Protein AF-A0AAE4QN65-F1 (afdb_monomer)

Structure (mmCIF, N/CA/C/O backbone):
data_AF-A0AAE4QN65-F1
#
_entry.id   AF-A0AAE4QN65-F1
#
loop_
_atom_site.group_PDB
_atom_site.id
_atom_site.type_symbol
_atom_site.label_atom_id
_atom_site.label_alt_id
_atom_site.label_comp_id
_atom_site.label_asym_id
_atom_site.label_entity_id
_atom_site.label_seq_id
_atom_site.pdbx_PDB_ins_code
_atom_site.Cartn_x
_atom_site.Cartn_y
_atom_site.Cartn_z
_atom_site.occupancy
_atom_site.B_iso_or_equiv
_atom_site.auth_seq_id
_atom_site.auth_comp_id
_atom_site.auth_asym_id
_atom_site.auth_atom_id
_atom_site.pdbx_PDB_model_num
ATOM 1 N N . MET A 1 1 ? -2.084 -2.573 -23.400 1.00 57.62 1 MET A N 1
ATOM 2 C CA . MET A 1 1 ? -1.444 -2.336 -22.088 1.00 57.62 1 MET A CA 1
ATOM 3 C C . MET A 1 1 ? -2.498 -1.744 -21.187 1.00 57.62 1 MET A C 1
ATOM 5 O O . MET A 1 1 ? -2.987 -0.678 -21.529 1.00 57.62 1 MET A O 1
ATOM 9 N N . ASN A 1 2 ? -2.905 -2.426 -20.120 1.00 78.62 2 ASN A N 1
ATOM 10 C CA . ASN A 1 2 ? -3.896 -1.858 -19.213 1.00 78.62 2 ASN A CA 1
ATOM 11 C C . ASN A 1 2 ? -3.278 -1.733 -17.819 1.00 78.62 2 ASN A C 1
ATOM 13 O O . ASN A 1 2 ? -3.094 -2.731 -17.128 1.00 78.62 2 ASN A O 1
ATOM 17 N N . ILE A 1 3 ? -2.883 -0.508 -17.471 1.00 89.00 3 ILE A N 1
ATOM 18 C CA . ILE A 1 3 ? -2.554 -0.123 -16.097 1.00 89.00 3 ILE A CA 1
ATOM 19 C C . ILE A 1 3 ? -3.889 -0.011 -15.371 1.00 89.00 3 ILE A C 1
ATOM 21 O O . ILE A 1 3 ? -4.776 0.700 -15.840 1.00 89.00 3 ILE A O 1
ATOM 25 N N . GLN A 1 4 ? -4.058 -0.747 -14.278 1.00 89.56 4 GLN A N 1
ATOM 26 C CA . GLN A 1 4 ? -5.366 -0.919 -13.647 1.00 89.56 4 GLN A CA 1
ATOM 27 C C . GLN A 1 4 ? -5.335 -0.511 -12.188 1.00 89.56 4 GLN A C 1
ATOM 29 O O . GLN A 1 4 ? -4.410 -0.833 -11.452 1.00 89.56 4 GLN A O 1
ATOM 34 N N . GLU A 1 5 ? -6.383 0.174 -11.755 1.00 91.69 5 GLU A N 1
ATOM 35 C CA . GLU A 1 5 ? -6.593 0.433 -10.342 1.00 91.69 5 GLU A CA 1
ATOM 36 C C . GLU A 1 5 ? -7.235 -0.782 -9.669 1.00 91.69 5 GLU A C 1
ATOM 38 O O . GLU A 1 5 ? -8.214 -1.341 -10.162 1.00 91.69 5 GLU A O 1
ATOM 43 N N . ILE A 1 6 ? -6.689 -1.161 -8.520 1.00 88.31 6 ILE A N 1
ATOM 44 C CA . ILE A 1 6 ? -7.133 -2.278 -7.694 1.00 88.31 6 ILE A CA 1
ATOM 45 C C . ILE A 1 6 ? -7.546 -1.727 -6.342 1.00 88.31 6 ILE A C 1
ATOM 47 O O . ILE A 1 6 ? -6.827 -0.927 -5.741 1.00 88.31 6 ILE A O 1
ATOM 51 N N . LYS A 1 7 ? -8.710 -2.156 -5.859 1.00 87.62 7 LYS A N 1
ATOM 52 C CA . LYS A 1 7 ? -9.262 -1.714 -4.580 1.00 87.62 7 LYS A CA 1
ATOM 53 C C . LYS A 1 7 ? -9.406 -2.885 -3.629 1.00 87.62 7 LYS A C 1
ATOM 55 O O . LYS A 1 7 ? -9.887 -3.948 -4.006 1.00 87.62 7 LYS A O 1
ATOM 60 N N . PHE A 1 8 ? -9.020 -2.648 -2.385 1.00 85.38 8 PHE A N 1
ATOM 61 C CA . PHE A 1 8 ? -9.073 -3.606 -1.292 1.00 85.38 8 PHE A CA 1
ATOM 62 C C . PHE A 1 8 ? -9.895 -2.951 -0.204 1.00 85.38 8 PHE A C 1
ATOM 64 O O . PHE A 1 8 ? -9.534 -1.876 0.268 1.00 85.38 8 PHE A O 1
ATOM 71 N N . THR A 1 9 ? -10.993 -3.570 0.200 1.00 86.06 9 THR A N 1
ATOM 72 C CA . THR A 1 9 ? -11.782 -3.053 1.314 1.00 86.06 9 THR A CA 1
ATOM 73 C C . THR A 1 9 ? -11.547 -3.929 2.527 1.00 86.06 9 THR A C 1
ATOM 75 O O . THR A 1 9 ? -11.761 -5.138 2.484 1.00 86.06 9 THR A O 1
ATOM 78 N N . ILE A 1 10 ? -11.121 -3.304 3.617 1.00 87.81 10 ILE A N 1
ATOM 79 C CA . ILE A 1 10 ? -11.071 -3.934 4.931 1.00 87.81 10 ILE A CA 1
ATOM 80 C C . ILE A 1 10 ? -12.237 -3.411 5.770 1.00 87.81 10 ILE A C 1
ATOM 82 O O . ILE A 1 10 ? -12.624 -2.244 5.649 1.00 87.81 10 ILE A O 1
ATOM 86 N N . SER A 1 11 ? -12.801 -4.275 6.611 1.00 89.06 11 SER A N 1
ATOM 87 C CA . SER A 1 11 ? -13.856 -3.914 7.559 1.00 89.06 11 SER A CA 1
ATOM 88 C C . SER A 1 11 ? -13.341 -4.141 8.973 1.00 89.06 11 SER A C 1
ATOM 90 O O . SER A 1 11 ? -13.172 -5.279 9.399 1.00 89.06 11 SER A O 1
ATOM 92 N N . LEU A 1 12 ? -13.079 -3.056 9.690 1.00 89.06 12 LEU A N 1
ATOM 93 C CA . LEU A 1 12 ? -12.629 -3.064 11.075 1.00 89.06 12 LEU A CA 1
ATOM 94 C C . LEU A 1 12 ? -13.863 -3.031 11.970 1.00 89.06 12 LEU A C 1
ATOM 96 O O . LEU A 1 12 ? -14.561 -2.023 12.003 1.00 89.06 12 LEU A O 1
ATOM 100 N N . THR A 1 13 ? -14.154 -4.137 12.649 1.00 88.00 13 THR A N 1
ATOM 101 C CA . THR A 1 13 ? -15.342 -4.264 13.505 1.00 88.00 13 THR A CA 1
ATOM 102 C C . THR A 1 13 ? -14.920 -4.305 14.961 1.00 88.00 13 THR A C 1
ATOM 104 O O . THR A 1 13 ? -14.055 -5.104 15.326 1.00 88.00 13 THR A O 1
ATOM 107 N N . ASN A 1 14 ? -15.538 -3.478 15.799 1.00 88.69 14 ASN A N 1
ATOM 108 C CA . ASN A 1 14 ? -15.337 -3.562 17.236 1.00 88.69 14 ASN A CA 1
ATOM 109 C C . ASN A 1 14 ? -16.141 -4.736 17.813 1.00 88.69 14 ASN A C 1
ATOM 111 O O . ASN A 1 14 ? -17.354 -4.648 17.981 1.00 88.69 14 ASN A O 1
ATOM 115 N N . VAL A 1 15 ? -15.456 -5.836 18.124 1.00 87.94 15 VAL A N 1
ATOM 116 C CA . VAL A 1 15 ? -16.049 -7.026 18.767 1.00 87.94 15 VAL A CA 1
ATOM 117 C C . VAL A 1 15 ? -15.949 -6.999 20.297 1.00 87.94 15 VAL A C 1
ATOM 119 O O . VAL A 1 15 ? -16.329 -7.962 20.959 1.00 87.94 15 VAL A O 1
ATOM 122 N N . SER A 1 16 ? -15.396 -5.926 20.864 1.00 86.50 16 SER A N 1
ATOM 123 C CA . SER A 1 16 ? -15.263 -5.745 22.308 1.00 86.50 16 SER A CA 1
ATOM 124 C C . SER A 1 16 ? -16.535 -5.134 22.913 1.00 86.50 16 SER A C 1
ATOM 126 O O . SER A 1 16 ? -17.394 -4.612 22.201 1.00 86.50 16 SER A O 1
ATOM 128 N N . ALA A 1 17 ? -16.655 -5.199 24.241 1.00 89.06 17 ALA A N 1
ATOM 129 C CA . ALA A 1 17 ? -17.759 -4.584 24.979 1.00 89.06 17 ALA A CA 1
ATOM 130 C C . ALA A 1 17 ? -17.575 -3.073 25.222 1.00 89.06 17 ALA A C 1
ATOM 132 O O . ALA A 1 17 ? -18.505 -2.419 25.691 1.00 89.06 17 ALA A O 1
ATOM 133 N N . GLU A 1 18 ? -16.401 -2.520 24.914 1.00 91.38 18 GLU A N 1
ATOM 134 C CA . GLU A 1 18 ? -16.041 -1.124 25.171 1.00 91.38 18 GLU A CA 1
ATOM 135 C C . GLU A 1 18 ? -15.774 -0.376 23.861 1.00 91.38 18 GLU A C 1
ATOM 137 O O . GLU A 1 18 ? -15.646 -0.975 22.796 1.00 91.38 18 GLU A O 1
ATOM 142 N N . GLU A 1 19 ? -15.708 0.951 23.921 1.00 92.25 19 GLU A N 1
ATOM 143 C CA . GLU A 1 19 ? -15.281 1.767 22.784 1.00 92.25 19 GLU A CA 1
ATOM 144 C C . GLU A 1 19 ? -13.780 1.591 22.517 1.00 92.25 19 GLU A C 1
ATOM 146 O O . GLU A 1 19 ? -12.964 1.580 23.443 1.00 92.25 19 GLU A O 1
ATOM 151 N N . ILE A 1 20 ? -13.405 1.506 21.238 1.00 91.69 20 ILE A N 1
ATOM 152 C CA . ILE A 1 20 ? -12.015 1.298 20.824 1.00 91.69 20 ILE A CA 1
ATOM 153 C C . ILE A 1 20 ? -11.539 2.397 19.876 1.00 91.69 20 ILE A C 1
ATOM 155 O O . ILE A 1 20 ? -12.293 2.843 19.017 1.00 91.69 20 ILE A O 1
ATOM 159 N N . GLY A 1 21 ? -10.268 2.779 19.994 1.00 92.44 21 GLY A N 1
ATOM 160 C CA . GLY A 1 21 ? -9.588 3.652 19.037 1.00 92.44 21 GLY A CA 1
ATOM 161 C C . GLY A 1 21 ? -8.902 2.856 17.924 1.00 92.44 21 GLY A C 1
ATOM 162 O O . GLY A 1 21 ? -8.195 1.875 18.192 1.00 92.44 21 GLY A O 1
ATOM 163 N N . ILE A 1 22 ? -9.098 3.281 16.677 1.00 93.50 22 ILE A N 1
ATOM 164 C CA . ILE A 1 22 ? -8.394 2.781 15.488 1.00 93.50 22 ILE A CA 1
ATOM 165 C C . ILE A 1 22 ? -7.813 3.945 14.670 1.00 93.50 22 ILE A C 1
ATOM 167 O O . ILE A 1 22 ? -8.294 5.071 14.755 1.00 93.50 22 ILE A O 1
ATOM 171 N N . TYR A 1 23 ? -6.790 3.671 13.853 1.00 93.31 23 TYR A N 1
ATOM 172 C CA . TYR A 1 23 ? -6.009 4.693 13.137 1.00 93.31 23 TYR A CA 1
ATOM 173 C C . TYR A 1 23 ? -5.766 4.334 11.653 1.00 93.31 23 TYR A C 1
ATOM 175 O O . TYR A 1 23 ? -4.629 4.365 11.175 1.00 93.31 23 TYR A O 1
ATOM 183 N N . PRO A 1 24 ? -6.808 3.962 10.884 1.00 91.00 24 PRO A N 1
ATOM 184 C CA . PRO A 1 24 ? -6.653 3.433 9.525 1.00 91.00 24 PRO A CA 1
ATOM 185 C C . PRO A 1 24 ? -6.180 4.469 8.493 1.00 91.00 24 PRO A C 1
ATOM 187 O O . PRO A 1 24 ? -5.701 4.086 7.427 1.00 91.00 24 PRO A O 1
ATOM 190 N N . ASP A 1 25 ? -6.328 5.767 8.76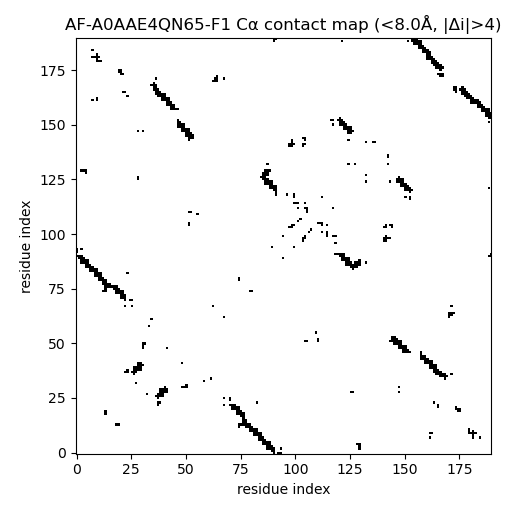9 1.00 90.44 25 ASP A N 1
ATOM 191 C CA . ASP A 1 25 ? -5.962 6.841 7.833 1.00 90.44 25 ASP A CA 1
ATOM 192 C C . ASP A 1 25 ? -4.478 7.206 7.873 1.00 90.44 25 ASP A C 1
ATOM 194 O O . ASP A 1 25 ? -3.948 7.741 6.901 1.00 90.44 25 ASP A O 1
ATOM 198 N N . VAL A 1 26 ? -3.803 6.871 8.971 1.00 88.81 26 VAL A N 1
ATOM 199 C CA . VAL A 1 26 ? -2.361 7.084 9.156 1.00 88.81 26 VAL A CA 1
ATOM 200 C C . VAL A 1 26 ? -1.570 5.780 9.113 1.00 88.81 26 VAL A C 1
ATOM 202 O O . VAL A 1 26 ? -0.355 5.787 9.297 1.00 88.81 26 VAL A O 1
ATOM 205 N N . ALA A 1 27 ? -2.253 4.663 8.861 1.00 88.50 27 ALA A N 1
ATOM 206 C CA . ALA A 1 27 ? -1.632 3.363 8.716 1.00 88.50 27 ALA A CA 1
ATOM 207 C C . ALA A 1 27 ? -0.857 3.261 7.395 1.00 88.50 27 ALA A C 1
ATOM 209 O O . ALA A 1 27 ? -1.379 3.566 6.320 1.00 88.50 27 ALA A O 1
ATOM 210 N N . LEU A 1 28 ? 0.392 2.802 7.479 1.00 84.06 28 LEU A N 1
ATOM 211 C CA . LEU A 1 28 ? 1.284 2.629 6.329 1.00 84.06 28 LEU A CA 1
ATOM 212 C C . LEU A 1 28 ? 1.346 1.161 5.896 1.00 84.06 28 LEU A C 1
ATOM 214 O O . LEU A 1 28 ? 1.209 0.266 6.728 1.00 84.06 28 LEU A O 1
ATOM 218 N N . PHE A 1 29 ? 1.597 0.896 4.611 1.00 82.94 29 PHE A N 1
ATOM 219 C CA . PHE A 1 29 ? 1.921 -0.460 4.161 1.00 82.94 29 PHE A CA 1
ATOM 220 C C . PHE A 1 29 ? 3.302 -0.853 4.675 1.00 82.94 29 PHE A C 1
ATOM 222 O O . PHE A 1 29 ? 4.297 -0.224 4.314 1.00 82.94 29 PHE A O 1
ATOM 229 N N . THR A 1 30 ? 3.377 -1.882 5.511 1.00 69.00 30 THR A N 1
ATOM 230 C CA . THR A 1 30 ? 4.641 -2.287 6.120 1.00 69.00 30 THR A CA 1
ATOM 231 C C . THR A 1 30 ? 5.369 -3.328 5.284 1.00 69.00 30 THR A C 1
ATOM 233 O O . THR A 1 30 ? 4.846 -4.396 4.976 1.00 69.00 30 THR A O 1
ATOM 236 N N . GLY A 1 31 ? 6.631 -3.020 4.985 1.00 55.69 31 GLY A N 1
ATOM 237 C CA . GLY A 1 31 ? 7.701 -4.016 4.962 1.00 55.69 31 GLY A CA 1
ATOM 238 C C . GLY A 1 31 ? 8.698 -3.724 6.070 1.00 55.69 31 GLY A C 1
ATOM 239 O O . GLY A 1 31 ? 9.025 -4.623 6.835 1.00 55.69 31 GLY A O 1
ATOM 240 N N . ILE A 1 32 ? 9.153 -2.468 6.180 1.00 50.34 32 ILE A N 1
ATOM 241 C CA . ILE A 1 32 ? 10.100 -2.015 7.206 1.00 50.34 32 ILE A CA 1
ATOM 242 C C . ILE A 1 32 ? 9.948 -0.492 7.408 1.00 50.34 32 ILE A C 1
ATOM 244 O O . ILE A 1 32 ? 10.918 0.257 7.279 1.00 50.34 32 ILE A O 1
ATOM 248 N N . SER A 1 33 ? 8.759 0.024 7.747 1.00 50.00 33 SER A N 1
ATOM 249 C CA . SER A 1 33 ? 8.759 1.346 8.381 1.00 50.00 33 SER A CA 1
ATOM 250 C C . SER A 1 33 ? 9.481 1.158 9.715 1.00 50.00 33 SER A C 1
ATOM 252 O O . SER A 1 33 ? 8.991 0.468 10.604 1.00 50.00 33 SER A O 1
ATOM 254 N N . GLY A 1 34 ? 10.687 1.722 9.857 1.00 53.03 34 GLY A N 1
ATOM 255 C CA . GLY A 1 34 ? 11.464 1.674 11.112 1.00 53.03 34 GLY A CA 1
ATOM 256 C C . GLY A 1 34 ? 10.709 2.262 12.314 1.00 53.03 34 GLY A C 1
ATOM 257 O O . GLY A 1 34 ? 11.134 2.143 13.462 1.00 53.03 34 GLY A O 1
ATOM 258 N N . TRP A 1 35 ? 9.567 2.873 12.025 1.00 61.28 35 TRP A N 1
ATOM 259 C CA . TRP A 1 35 ? 8.531 3.302 12.928 1.00 61.28 35 TRP A CA 1
ATOM 260 C C . TRP A 1 35 ? 7.420 2.249 12.955 1.00 61.28 35 TRP A C 1
ATOM 262 O O . TRP A 1 35 ? 6.757 2.019 11.943 1.00 61.28 35 TRP A O 1
ATOM 272 N N . GLY A 1 36 ? 7.242 1.578 14.094 1.00 68.06 36 GLY A N 1
ATOM 273 C CA . GLY A 1 36 ? 6.042 0.783 14.359 1.00 68.06 36 GLY A CA 1
ATOM 274 C C . GLY A 1 36 ? 4.774 1.650 14.418 1.00 68.06 36 GLY A C 1
ATOM 275 O O . GLY A 1 36 ? 4.790 2.832 14.084 1.00 68.06 36 GLY A O 1
ATOM 276 N N . GLY A 1 37 ? 3.658 1.067 14.856 1.00 82.44 37 GLY A N 1
ATOM 277 C CA . GLY A 1 37 ? 2.367 1.755 14.950 1.00 82.44 37 GLY A CA 1
ATOM 278 C C . GLY A 1 37 ? 1.283 1.106 14.085 1.00 82.44 37 GLY A C 1
ATOM 279 O O . GLY A 1 37 ? 1.371 -0.095 13.810 1.00 82.44 37 GLY A O 1
ATOM 280 N N . PRO A 1 38 ? 0.232 1.850 13.690 1.00 88.19 38 PRO A N 1
ATOM 281 C CA . PRO A 1 38 ? -0.819 1.307 12.845 1.00 88.19 38 PRO A CA 1
ATOM 282 C C . PRO A 1 38 ? -0.270 1.041 11.437 1.00 88.19 38 PRO A C 1
ATOM 284 O O . PRO A 1 38 ? 0.411 1.877 10.846 1.00 88.19 38 PRO A O 1
ATOM 287 N N . SER A 1 39 ? -0.551 -0.135 10.891 1.00 88.44 39 SER A N 1
ATOM 288 C CA . SER A 1 39 ? -0.016 -0.564 9.602 1.00 88.44 39 SER A CA 1
ATOM 289 C C . SER A 1 39 ? -0.953 -1.493 8.850 1.00 88.44 39 SER A C 1
ATOM 291 O O . SER A 1 39 ? -1.807 -2.160 9.437 1.00 88.44 39 SER A O 1
ATOM 293 N N . PHE A 1 40 ? -0.762 -1.539 7.533 1.00 88.38 40 PHE A N 1
ATOM 294 C CA . PHE A 1 40 ? -1.347 -2.535 6.656 1.00 88.38 40 PHE A CA 1
ATOM 295 C C . PHE A 1 40 ? -0.294 -3.559 6.238 1.00 88.38 40 PHE A C 1
ATOM 297 O O . PHE A 1 40 ? 0.705 -3.208 5.612 1.00 88.38 40 PHE A O 1
ATOM 304 N N . GLY A 1 41 ? -0.538 -4.828 6.547 1.00 85.75 41 GLY A N 1
ATOM 305 C CA . GLY A 1 41 ? 0.232 -5.944 6.012 1.00 85.75 41 GLY A CA 1
ATOM 306 C C . GLY A 1 41 ? -0.388 -6.444 4.712 1.00 85.75 41 GLY A C 1
ATOM 307 O O . GLY A 1 41 ? -1.609 -6.434 4.562 1.00 85.75 41 GLY A O 1
ATOM 308 N N . ILE A 1 42 ? 0.434 -6.905 3.771 1.00 84.06 42 ILE A N 1
ATOM 309 C CA . ILE A 1 42 ? -0.053 -7.626 2.591 1.00 84.06 42 ILE A CA 1
ATOM 310 C C . ILE A 1 42 ? 0.511 -9.033 2.608 1.00 84.06 42 ILE A C 1
ATOM 312 O O . ILE A 1 42 ? 1.723 -9.231 2.594 1.00 84.06 42 ILE A O 1
ATOM 316 N N . GLU A 1 43 ? -0.389 -10.006 2.584 1.00 82.25 43 GLU A N 1
ATOM 317 C CA . GLU A 1 43 ? -0.039 -11.400 2.369 1.00 82.25 43 GLU A CA 1
ATOM 318 C C . GLU A 1 43 ? -0.331 -11.760 0.919 1.00 82.25 43 GLU A C 1
ATOM 320 O O . GLU A 1 43 ? -1.468 -11.633 0.459 1.00 82.25 43 GLU A O 1
ATOM 325 N N . ILE A 1 44 ? 0.708 -12.193 0.208 1.00 79.44 44 ILE A N 1
ATOM 326 C CA . ILE A 1 44 ? 0.639 -12.642 -1.177 1.00 79.44 44 ILE A CA 1
ATOM 327 C C . ILE A 1 44 ? 1.665 -13.756 -1.386 1.00 79.44 44 ILE A C 1
ATOM 329 O O . ILE A 1 44 ? 2.795 -13.664 -0.913 1.00 79.44 44 ILE A O 1
ATOM 333 N N . SER A 1 45 ? 1.282 -14.819 -2.088 1.00 68.94 45 SER A N 1
ATOM 334 C CA . SER A 1 45 ? 2.183 -15.917 -2.444 1.00 68.94 45 SER A CA 1
ATOM 335 C C . SER A 1 45 ? 1.968 -16.287 -3.911 1.00 68.94 45 SER A C 1
ATOM 337 O O . SER A 1 45 ? 0.813 -16.376 -4.328 1.00 68.94 45 SER A O 1
ATOM 339 N N . PRO A 1 46 ? 3.025 -16.484 -4.724 1.00 70.19 46 PRO A N 1
ATOM 340 C CA . PRO A 1 46 ? 4.460 -16.421 -4.401 1.00 70.19 46 PRO A CA 1
ATOM 341 C C . PRO A 1 46 ? 5.131 -15.045 -4.646 1.00 70.19 46 PRO A C 1
ATOM 343 O O . PRO A 1 46 ? 6.335 -14.985 -4.891 1.00 70.19 46 PRO A O 1
ATOM 346 N N . ALA A 1 47 ? 4.390 -13.930 -4.660 1.00 75.12 47 ALA A N 1
ATOM 347 C CA . ALA A 1 47 ? 4.982 -12.610 -4.925 1.00 75.12 47 ALA 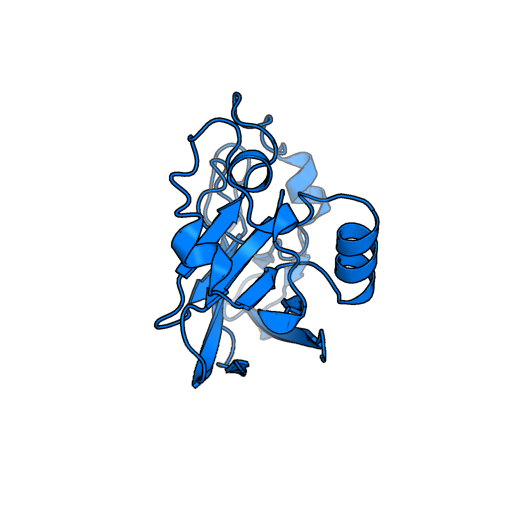A CA 1
ATOM 348 C C . ALA A 1 47 ? 5.781 -12.064 -3.724 1.00 75.12 47 ALA A C 1
ATOM 350 O O . ALA A 1 47 ? 5.531 -12.427 -2.578 1.00 75.12 47 ALA A O 1
ATOM 351 N N . SER A 1 48 ? 6.730 -11.157 -3.983 1.00 78.88 48 SER A N 1
ATOM 352 C CA . SER A 1 48 ? 7.523 -10.517 -2.923 1.00 78.88 48 SER A CA 1
ATOM 353 C C . SER A 1 48 ? 7.103 -9.068 -2.706 1.00 78.88 48 SER A C 1
ATOM 355 O O . SER A 1 48 ? 7.098 -8.286 -3.662 1.00 78.88 48 SER A O 1
ATOM 357 N N . PHE A 1 49 ? 6.832 -8.693 -1.456 1.00 82.38 49 PHE A N 1
ATOM 358 C CA . PHE A 1 49 ? 6.726 -7.292 -1.054 1.00 82.38 49 PHE A CA 1
ATOM 359 C C . PHE A 1 49 ? 8.103 -6.623 -1.097 1.00 82.38 49 PHE A C 1
ATOM 361 O O . PHE A 1 49 ? 9.098 -7.196 -0.647 1.00 82.38 49 PHE A O 1
ATOM 368 N N . ARG A 1 50 ? 8.163 -5.406 -1.638 1.00 84.00 50 ARG A N 1
ATOM 369 C CA . ARG A 1 50 ? 9.361 -4.569 -1.687 1.00 84.00 50 ARG A CA 1
ATOM 370 C C . ARG A 1 50 ? 9.000 -3.121 -1.401 1.00 84.00 50 ARG A C 1
ATOM 372 O O . ARG A 1 50 ? 8.067 -2.577 -1.978 1.00 84.00 50 ARG A O 1
ATOM 379 N N . GLU A 1 51 ? 9.780 -2.486 -0.545 1.00 82.62 51 GLU A N 1
ATOM 380 C CA . GLU A 1 51 ? 9.740 -1.045 -0.337 1.00 82.62 51 GLU A CA 1
ATOM 381 C C . GLU A 1 51 ? 10.984 -0.450 -0.986 1.00 82.62 51 GLU A C 1
ATOM 383 O O . GLU A 1 51 ? 12.097 -0.834 -0.635 1.00 82.62 51 GLU A O 1
ATOM 388 N N . LEU A 1 52 ? 10.798 0.439 -1.962 1.00 83.81 52 LEU A N 1
ATOM 389 C CA . LEU A 1 52 ? 11.911 1.157 -2.574 1.00 83.81 52 LEU A CA 1
ATOM 390 C C . LEU A 1 52 ? 12.024 2.542 -1.953 1.00 83.81 52 LEU A C 1
ATOM 392 O O . LEU A 1 52 ? 11.082 3.340 -2.023 1.00 83.81 52 LEU A O 1
ATOM 396 N N . ARG A 1 53 ? 13.179 2.835 -1.354 1.00 76.00 53 ARG A N 1
ATOM 397 C CA . ARG A 1 53 ? 13.387 4.066 -0.588 1.00 76.00 53 ARG A CA 1
ATOM 398 C C . ARG A 1 53 ? 13.804 5.221 -1.494 1.00 76.00 53 ARG A C 1
ATOM 400 O O . ARG A 1 53 ? 14.528 5.055 -2.472 1.00 76.00 53 ARG A O 1
ATOM 407 N N . ASN A 1 54 ? 13.346 6.424 -1.149 1.00 73.75 54 ASN A N 1
ATOM 408 C CA . ASN A 1 54 ? 13.820 7.660 -1.785 1.00 73.75 54 ASN A CA 1
ATOM 409 C C . ASN A 1 54 ? 15.096 8.204 -1.126 1.00 73.75 54 ASN A C 1
ATOM 411 O O . ASN A 1 54 ? 15.804 9.000 -1.730 1.00 73.75 54 ASN A O 1
ATOM 415 N N . TYR A 1 55 ? 15.356 7.822 0.127 1.00 72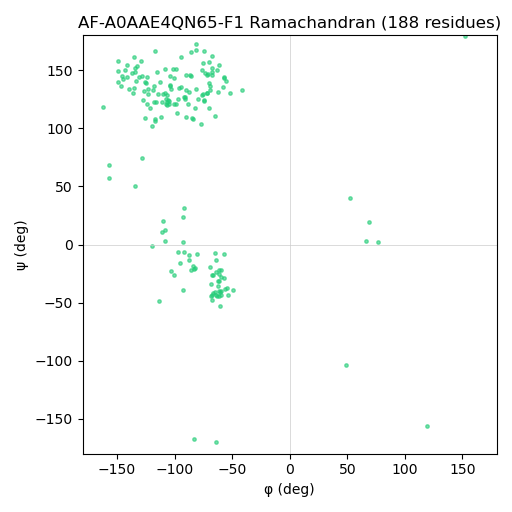.25 55 TYR A N 1
ATOM 416 C CA . TYR A 1 55 ? 16.455 8.330 0.940 1.00 72.25 55 TYR A CA 1
ATOM 417 C C . TYR A 1 55 ? 16.936 7.249 1.912 1.00 72.25 55 TYR A C 1
ATOM 419 O O . TYR A 1 55 ? 16.114 6.537 2.491 1.00 72.25 55 TYR A O 1
ATOM 427 N N . TYR A 1 56 ? 18.254 7.157 2.100 1.00 71.12 56 TYR A N 1
ATOM 428 C CA . TYR A 1 56 ? 18.916 6.123 2.905 1.00 71.12 56 TYR A CA 1
ATOM 429 C C . TYR A 1 56 ? 19.545 6.650 4.205 1.00 71.12 56 TYR A C 1
ATOM 431 O O . TYR A 1 56 ? 20.289 5.930 4.868 1.00 71.12 56 TYR A O 1
ATOM 439 N N . GLY A 1 57 ? 19.261 7.896 4.594 1.00 68.38 57 GLY A N 1
ATOM 440 C CA . GLY A 1 57 ? 19.725 8.438 5.873 1.00 68.38 57 GLY A CA 1
ATOM 441 C C . GLY A 1 57 ? 18.834 8.056 7.062 1.00 68.38 57 GLY A C 1
ATOM 442 O O . GLY A 1 57 ? 18.002 7.151 6.950 1.00 68.38 57 GLY A O 1
ATOM 443 N N . PRO A 1 58 ? 19.016 8.709 8.227 1.00 67.69 58 PRO A N 1
ATOM 444 C CA . PRO A 1 58 ? 18.308 8.333 9.445 1.00 67.69 58 PRO A CA 1
ATOM 445 C C . PRO A 1 58 ? 16.791 8.382 9.223 1.00 67.69 58 PRO A C 1
ATOM 447 O O . PRO A 1 58 ? 16.310 9.255 8.490 1.00 67.69 58 PRO A O 1
ATOM 450 N N . PRO A 1 59 ? 16.027 7.464 9.841 1.00 66.50 59 PRO A N 1
ATOM 451 C CA . PRO A 1 59 ? 14.582 7.466 9.692 1.00 66.50 59 PRO A CA 1
ATOM 452 C C . PRO A 1 59 ? 14.030 8.826 10.148 1.00 66.50 59 PRO A C 1
ATOM 454 O O . PRO A 1 59 ? 14.466 9.385 11.157 1.00 66.50 59 PRO A O 1
ATOM 457 N N . ALA A 1 60 ? 13.105 9.392 9.370 1.00 71.56 60 ALA A N 1
ATOM 458 C CA . ALA A 1 60 ? 12.513 10.702 9.656 1.00 71.56 60 ALA A CA 1
ATOM 459 C C . ALA A 1 60 ? 11.763 10.667 10.987 1.00 71.56 60 ALA A C 1
ATOM 461 O O . ALA A 1 60 ? 10.972 9.759 11.143 1.00 71.56 60 ALA A O 1
ATOM 462 N N . GLN A 1 61 ? 11.958 11.614 11.912 1.00 77.06 61 GLN A N 1
ATOM 463 C CA . GLN A 1 61 ? 11.362 11.578 13.261 1.00 77.06 61 GLN A CA 1
ATOM 464 C C . GLN A 1 61 ? 9.893 11.103 13.258 1.00 77.06 61 GLN A C 1
ATOM 466 O O . GLN A 1 61 ? 9.104 11.593 12.443 1.00 77.06 61 GLN A O 1
ATOM 471 N N . PRO A 1 62 ? 9.505 10.164 14.143 1.00 77.88 62 PRO A N 1
ATOM 472 C CA . PRO A 1 62 ? 8.174 9.603 14.071 1.00 77.88 62 PRO A CA 1
ATOM 473 C C . PRO A 1 62 ? 7.120 10.629 14.477 1.00 77.88 62 PRO A C 1
ATOM 475 O O . PRO A 1 62 ? 7.430 11.562 15.229 1.00 77.88 62 PRO A O 1
ATOM 478 N N . PRO A 1 63 ? 5.865 10.450 14.030 1.00 84.75 63 PRO A N 1
ATOM 479 C CA . PRO A 1 63 ? 4.777 11.302 14.473 1.00 84.75 63 PRO A CA 1
ATOM 480 C C . PRO A 1 63 ? 4.637 11.279 15.999 1.00 84.75 63 PRO A C 1
ATOM 482 O O . PRO A 1 63 ? 4.827 10.244 16.641 1.00 84.75 63 PRO A O 1
ATOM 485 N N . ASN A 1 64 ? 4.303 12.431 16.576 1.00 89.38 64 ASN A N 1
ATOM 486 C CA . ASN A 1 64 ? 4.075 12.568 18.012 1.00 89.38 64 ASN A CA 1
ATOM 487 C C . ASN A 1 64 ? 2.658 12.115 18.406 1.00 89.38 64 ASN A C 1
ATOM 489 O O . ASN A 1 64 ? 1.800 11.879 17.555 1.00 89.38 64 ASN A O 1
ATOM 493 N N . ARG A 1 65 ? 2.386 12.045 19.713 1.00 88.94 65 ARG A N 1
ATOM 494 C CA . ARG A 1 65 ? 1.076 11.642 20.241 1.00 88.94 65 ARG A CA 1
ATOM 495 C C . ARG A 1 65 ? -0.096 12.450 19.672 1.00 88.94 65 ARG A C 1
ATOM 497 O O . ARG A 1 65 ? -1.092 11.865 19.262 1.00 88.94 65 ARG A O 1
ATOM 504 N N . ALA A 1 66 ? 0.056 13.772 19.576 1.00 91.44 66 ALA A N 1
ATOM 505 C CA . ALA A 1 66 ? -0.986 14.672 19.078 1.00 91.44 66 ALA A CA 1
ATOM 506 C C . ALA A 1 66 ? -1.382 14.376 17.619 1.00 91.44 66 ALA A C 1
ATOM 508 O O . ALA A 1 66 ? -2.538 14.552 17.236 1.00 91.44 66 ALA A O 1
ATOM 509 N N . PHE A 1 67 ? -0.439 13.900 16.797 1.00 91.06 67 PHE A N 1
ATOM 510 C CA . PHE A 1 67 ? -0.750 13.429 15.451 1.00 91.06 67 PHE A CA 1
ATOM 511 C C . PHE A 1 67 ? -1.682 12.215 15.486 1.00 91.06 67 PHE A C 1
ATOM 513 O O . PHE A 1 67 ? -2.654 12.183 14.736 1.00 91.06 67 PHE A O 1
ATOM 520 N N . TYR A 1 68 ? -1.424 11.240 16.359 1.00 89.50 68 TYR A N 1
ATOM 521 C CA . TYR A 1 68 ? -2.282 10.062 16.473 1.00 89.50 68 TYR A CA 1
ATOM 522 C C . TYR A 1 68 ? -3.652 10.414 17.048 1.00 89.50 68 TYR A C 1
ATOM 524 O O . TYR A 1 68 ? -4.649 10.015 16.463 1.00 89.50 68 TYR A O 1
ATOM 532 N N . GLU A 1 69 ? -3.719 11.227 18.104 1.00 90.94 69 GLU A N 1
ATOM 533 C CA . GLU A 1 69 ? -4.985 11.685 18.704 1.00 90.94 69 GLU A CA 1
ATOM 534 C C . GLU A 1 69 ? -5.893 12.384 17.680 1.00 90.94 69 GLU A C 1
ATOM 536 O O . GLU A 1 69 ? -7.098 12.162 17.658 1.00 90.94 69 GLU A O 1
ATOM 541 N N . LYS A 1 70 ? -5.320 13.173 16.760 1.00 93.44 70 LYS A N 1
ATOM 542 C CA . LYS A 1 70 ? -6.080 13.820 15.678 1.00 93.44 70 LYS A CA 1
ATOM 543 C C . LYS A 1 70 ? -6.656 12.834 14.650 1.00 93.44 70 LYS A C 1
ATOM 545 O O . LYS A 1 70 ? -7.620 13.170 13.968 1.00 93.44 70 LYS A O 1
ATOM 550 N N . ASN A 1 71 ? -6.036 11.669 14.493 1.00 93.19 71 ASN A N 1
ATOM 551 C CA . ASN A 1 71 ? -6.412 10.659 13.502 1.00 93.19 71 ASN A CA 1
ATOM 552 C C . ASN A 1 71 ? -7.060 9.421 14.147 1.00 93.19 71 ASN A C 1
ATOM 554 O O . ASN A 1 71 ? -7.193 8.388 13.489 1.00 93.19 71 ASN A O 1
ATOM 558 N N . GLU A 1 72 ? -7.431 9.508 15.428 1.00 93.88 72 GLU A N 1
ATOM 559 C CA . GLU A 1 72 ? -8.176 8.462 16.117 1.00 93.88 72 GLU A CA 1
ATOM 560 C C . GLU A 1 72 ? -9.619 8.436 15.612 1.00 93.88 72 GLU A C 1
ATOM 562 O O . GLU A 1 72 ? -10.311 9.454 15.569 1.00 93.88 72 GLU A O 1
ATOM 567 N N . ILE A 1 73 ? -10.079 7.244 15.254 1.00 94.62 73 ILE A N 1
ATOM 568 C CA . ILE A 1 73 ? -11.483 6.954 14.993 1.00 94.62 73 ILE A CA 1
ATOM 569 C C . ILE A 1 73 ? -11.961 6.044 16.117 1.00 94.62 73 ILE A C 1
ATOM 571 O O . ILE A 1 73 ? -11.400 4.969 16.334 1.00 94.62 73 ILE A O 1
ATOM 575 N N . LEU A 1 74 ? -12.997 6.488 16.823 1.00 94.25 74 LEU A N 1
ATOM 576 C CA . LEU A 1 74 ? -13.634 5.721 17.884 1.00 94.25 74 LEU A CA 1
ATOM 577 C C . LEU A 1 74 ? -14.719 4.830 17.286 1.00 94.25 74 LEU A C 1
ATOM 579 O O . LEU A 1 74 ? -15.540 5.298 16.500 1.00 94.25 74 LEU A O 1
ATOM 583 N N . LEU A 1 75 ? -14.706 3.551 17.655 1.00 93.06 75 LEU A N 1
ATOM 584 C CA . LEU A 1 75 ? -15.742 2.592 17.291 1.00 93.06 75 LEU A CA 1
ATOM 585 C C . LEU A 1 75 ? -16.463 2.105 18.536 1.00 93.06 75 LEU A C 1
ATOM 587 O O . LEU A 1 75 ? -15.849 1.508 19.423 1.00 93.06 75 LEU A O 1
ATOM 591 N N . SER A 1 76 ? -17.777 2.297 18.563 1.00 95.12 76 SER A N 1
ATOM 592 C CA . SER A 1 76 ? -18.661 1.725 19.579 1.00 95.12 76 SER A CA 1
ATOM 593 C C . SER A 1 76 ? -18.747 0.196 19.449 1.00 95.12 76 SER A C 1
ATOM 595 O O . SER A 1 76 ? -18.420 -0.348 18.390 1.00 95.12 76 SER A O 1
ATOM 597 N N . PRO A 1 77 ? -19.200 -0.536 20.484 1.00 92.50 77 PRO A N 1
ATOM 598 C CA . PRO A 1 77 ? -19.410 -1.981 20.390 1.00 92.50 77 PRO A CA 1
ATOM 599 C C . PRO A 1 77 ? -20.278 -2.367 19.183 1.00 92.50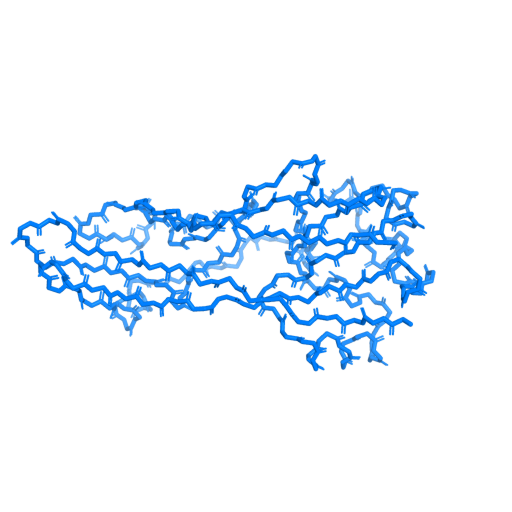 77 PRO A C 1
ATOM 601 O O . PRO A 1 77 ? -21.363 -1.820 18.985 1.00 92.50 77 PRO A O 1
ATOM 604 N N . ASN A 1 78 ? -19.811 -3.337 18.393 1.00 91.19 78 ASN A N 1
ATOM 605 C CA . ASN A 1 78 ? -20.393 -3.813 17.128 1.00 91.19 78 ASN A CA 1
ATOM 606 C C . ASN A 1 78 ? -20.377 -2.811 15.958 1.00 91.19 78 ASN A C 1
ATOM 608 O O . ASN A 1 78 ? -20.865 -3.132 14.871 1.00 91.19 78 ASN A O 1
ATOM 612 N N . GLU A 1 79 ? -19.804 -1.620 16.133 1.00 93.62 79 GLU A N 1
ATOM 613 C CA . GLU A 1 79 ? -19.614 -0.676 15.037 1.00 93.62 79 GLU A CA 1
ATOM 614 C C . GLU A 1 79 ? -18.521 -1.166 14.080 1.00 93.62 79 GLU A C 1
ATOM 616 O O . GLU A 1 79 ? -17.547 -1.814 14.477 1.00 93.62 79 GLU A O 1
ATOM 621 N N . SER A 1 80 ? -18.701 -0.873 12.791 1.00 90.94 80 SER A N 1
ATOM 622 C CA . SER A 1 80 ? -17.769 -1.249 11.732 1.00 90.94 80 SER A CA 1
ATOM 623 C C . SER A 1 80 ? -17.289 -0.029 10.963 1.00 90.94 80 SER A C 1
ATOM 625 O O . SER A 1 80 ? -18.093 0.732 10.429 1.00 90.94 80 SER A O 1
ATOM 627 N N . PHE A 1 81 ? -15.975 0.089 10.802 1.00 92.31 81 PHE A N 1
ATOM 628 C CA . PHE A 1 81 ? -15.347 1.037 9.895 1.00 92.31 81 PHE A CA 1
ATOM 629 C C . PHE A 1 81 ? -14.860 0.335 8.633 1.00 92.31 81 PHE A C 1
ATOM 631 O O . PHE A 1 81 ? -14.185 -0.692 8.703 1.00 92.31 81 PHE A O 1
ATOM 638 N N . ARG A 1 82 ? -15.147 0.907 7.461 1.00 92.25 82 ARG A N 1
ATOM 639 C CA . ARG A 1 82 ? -14.646 0.389 6.184 1.00 92.25 82 ARG A CA 1
ATOM 640 C C . ARG A 1 82 ? -13.568 1.300 5.625 1.00 92.25 82 ARG A C 1
ATOM 642 O O . ARG A 1 82 ? -13.840 2.452 5.300 1.00 92.25 82 ARG A O 1
ATOM 649 N N . LYS A 1 83 ? -12.370 0.753 5.423 1.00 90.88 83 LYS A N 1
ATOM 650 C CA . LYS A 1 83 ? -11.285 1.430 4.707 1.00 90.88 83 LYS A CA 1
ATOM 651 C C . LYS A 1 83 ? -11.108 0.774 3.351 1.00 90.88 83 LYS A C 1
ATOM 653 O O . LYS A 1 83 ? -10.902 -0.435 3.271 1.00 90.88 83 LYS A O 1
ATOM 658 N N . THR A 1 84 ? -11.171 1.576 2.293 1.00 89.56 84 THR A N 1
ATOM 659 C CA . THR A 1 84 ? -10.741 1.134 0.966 1.00 89.56 84 THR A CA 1
ATOM 660 C C . THR A 1 84 ? -9.324 1.616 0.724 1.00 89.56 84 THR A C 1
ATOM 662 O O . THR A 1 84 ? -9.030 2.803 0.847 1.00 89.56 84 THR A O 1
ATOM 665 N N . LEU A 1 85 ? -8.455 0.672 0.405 1.00 89.19 85 LEU A N 1
ATOM 666 C CA . LEU A 1 85 ? -7.085 0.889 -0.004 1.00 89.19 85 LEU A CA 1
ATOM 667 C C . LEU A 1 85 ? -7.022 0.770 -1.518 1.00 89.19 85 LEU A C 1
ATOM 669 O O . LEU A 1 85 ? -7.714 -0.059 -2.111 1.00 89.19 85 LEU A O 1
ATOM 673 N N . THR A 1 86 ? -6.183 1.592 -2.128 1.00 90.62 86 THR A N 1
ATOM 674 C CA . THR A 1 86 ? -5.990 1.613 -3.575 1.00 90.62 86 THR A CA 1
ATOM 675 C C . THR A 1 86 ? -4.586 1.130 -3.893 1.00 90.62 86 THR A C 1
ATOM 677 O O . THR A 1 86 ? -3.638 1.484 -3.196 1.00 90.62 86 THR A O 1
ATOM 680 N N . ALA A 1 87 ? -4.445 0.342 -4.950 1.00 91.19 87 ALA A N 1
ATOM 681 C CA . ALA A 1 87 ? -3.169 0.038 -5.569 1.00 91.19 87 ALA A CA 1
ATOM 682 C C . ALA A 1 87 ? -3.282 0.148 -7.089 1.00 91.19 87 ALA A C 1
ATOM 684 O O . ALA A 1 87 ? -4.374 0.097 -7.652 1.00 91.19 87 ALA A O 1
ATOM 685 N N . CYS A 1 88 ? -2.146 0.273 -7.760 1.00 93.38 88 CYS A N 1
ATOM 686 C CA . CYS A 1 88 ? -2.077 0.405 -9.202 1.00 93.38 88 CYS A CA 1
ATOM 687 C C . CYS A 1 88 ? -1.238 -0.721 -9.801 1.00 93.38 88 CYS A C 1
ATO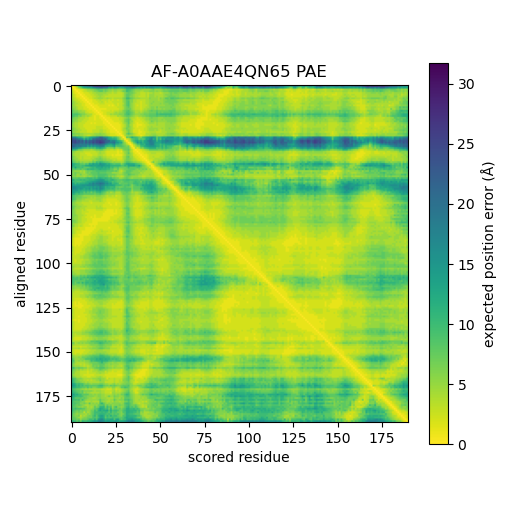M 689 O O . CYS A 1 88 ? -0.047 -0.855 -9.509 1.00 93.38 88 CYS A O 1
ATOM 691 N N . TRP A 1 89 ? -1.878 -1.534 -10.631 1.00 92.44 89 TRP A N 1
ATOM 692 C CA . TRP A 1 89 ? -1.255 -2.573 -11.427 1.00 92.44 89 TRP A CA 1
ATOM 693 C C . TRP A 1 89 ? -0.524 -1.977 -12.620 1.00 92.44 89 TRP A C 1
ATOM 695 O O . TRP A 1 89 ? -1.117 -1.249 -13.418 1.00 92.44 89 TRP A O 1
ATOM 705 N N . ILE A 1 90 ? 0.738 -2.358 -12.786 1.00 93.31 90 ILE A N 1
ATOM 706 C CA . ILE A 1 90 ? 1.554 -1.994 -13.934 1.00 93.31 90 ILE A CA 1
ATOM 707 C C . ILE A 1 90 ? 2.110 -3.277 -14.559 1.00 93.31 90 ILE A C 1
ATOM 709 O O . ILE A 1 90 ? 2.997 -3.912 -13.973 1.00 93.31 90 ILE A O 1
ATOM 713 N N . PRO A 1 91 ? 1.628 -3.672 -15.752 1.00 91.75 91 PRO A N 1
ATOM 714 C CA . PRO A 1 91 ? 2.163 -4.840 -16.429 1.00 91.75 91 PRO A CA 1
ATOM 715 C C . PRO A 1 91 ? 3.600 -4.569 -16.866 1.00 91.75 91 PRO A C 1
ATOM 717 O O . PRO A 1 91 ? 3.945 -3.450 -17.264 1.00 91.75 91 PRO A O 1
ATOM 720 N N . ARG A 1 92 ? 4.429 -5.613 -16.888 1.00 90.56 92 ARG A N 1
ATOM 721 C CA . ARG A 1 92 ? 5.824 -5.537 -17.324 1.00 90.56 92 ARG A CA 1
ATOM 722 C C . ARG A 1 92 ? 5.979 -4.826 -18.669 1.00 90.56 92 ARG A C 1
ATOM 724 O O . ARG A 1 92 ? 6.922 -4.058 -18.855 1.00 90.56 92 ARG A O 1
ATOM 731 N N . SER A 1 93 ? 5.060 -5.060 -19.603 1.00 90.94 93 SER A N 1
ATOM 732 C CA . SER A 1 93 ? 5.068 -4.450 -20.938 1.00 90.94 93 SER A CA 1
ATOM 733 C C . SER A 1 93 ? 4.963 -2.917 -20.927 1.00 90.94 93 SER A C 1
ATOM 735 O O . SER A 1 93 ? 5.466 -2.283 -21.850 1.00 90.94 93 SER A O 1
ATOM 737 N N . ALA A 1 94 ? 4.381 -2.318 -19.882 1.00 92.12 94 ALA A N 1
ATOM 738 C CA . ALA A 1 94 ? 4.263 -0.868 -19.716 1.00 92.12 94 ALA A CA 1
ATOM 739 C C . ALA A 1 94 ? 5.482 -0.223 -19.025 1.00 92.12 94 ALA A C 1
ATOM 741 O O . ALA A 1 94 ? 5.594 1.001 -18.983 1.00 92.12 94 ALA A O 1
ATOM 742 N N . ILE A 1 95 ? 6.407 -1.024 -18.484 1.00 91.81 95 ILE A N 1
ATOM 743 C CA . ILE A 1 95 ? 7.576 -0.535 -17.745 1.00 91.81 95 ILE A CA 1
ATOM 744 C C . ILE A 1 95 ? 8.747 -0.271 -18.695 1.00 91.81 95 ILE A C 1
ATOM 746 O O . ILE A 1 95 ? 9.258 -1.178 -19.367 1.00 91.81 95 ILE A O 1
ATOM 750 N N . SER A 1 96 ? 9.219 0.978 -18.708 1.00 91.69 96 SER A N 1
ATOM 751 C CA . SER A 1 96 ? 10.398 1.376 -19.477 1.00 91.69 96 SER A CA 1
ATOM 752 C C . SER A 1 96 ? 11.672 0.729 -18.919 1.00 91.69 96 SER A C 1
ATOM 754 O O . SER A 1 96 ? 11.790 0.459 -17.725 1.00 91.69 96 SER A O 1
ATOM 756 N N . ARG A 1 97 ? 12.674 0.502 -19.780 1.00 90.81 97 ARG A N 1
ATOM 757 C CA . ARG A 1 97 ? 13.978 -0.027 -19.333 1.00 90.81 97 ARG A CA 1
ATOM 758 C C . ARG A 1 97 ? 14.688 0.916 -18.361 1.00 90.81 97 ARG A C 1
ATOM 760 O O . ARG A 1 97 ? 15.403 0.430 -17.494 1.00 90.81 97 ARG A O 1
ATOM 767 N N . ALA A 1 98 ? 14.476 2.225 -18.507 1.00 91.94 98 ALA A N 1
ATOM 768 C CA . ALA A 1 98 ? 15.048 3.234 -17.624 1.00 91.94 98 ALA A CA 1
ATOM 769 C C . ALA A 1 98 ? 14.507 3.097 -16.194 1.00 91.94 98 ALA A C 1
ATOM 771 O O . ALA A 1 98 ? 15.287 3.146 -15.252 1.00 91.94 98 ALA A O 1
ATOM 772 N N . ALA A 1 99 ? 13.207 2.834 -16.026 1.00 92.50 99 ALA A N 1
ATOM 773 C CA . ALA A 1 99 ? 12.596 2.722 -14.701 1.00 92.50 99 ALA A CA 1
ATOM 774 C C . ALA A 1 99 ? 13.110 1.554 -13.856 1.00 92.50 99 ALA A C 1
ATOM 776 O O . ALA A 1 99 ? 13.051 1.603 -12.633 1.00 92.50 99 ALA A O 1
ATOM 777 N N . VAL A 1 100 ? 13.643 0.522 -14.510 1.00 92.94 100 VAL A N 1
ATOM 778 C CA . VAL A 1 100 ? 14.235 -0.661 -13.867 1.00 92.94 100 VAL A CA 1
ATOM 779 C C . VAL A 1 100 ? 15.758 -0.722 -14.037 1.00 92.94 100 VAL A C 1
ATOM 781 O O . VAL A 1 100 ? 16.366 -1.794 -13.973 1.00 92.94 100 VAL A O 1
ATOM 784 N N . ALA A 1 101 ? 16.383 0.418 -14.333 1.00 91.88 101 ALA A N 1
ATOM 785 C CA . ALA A 1 101 ? 17.832 0.556 -14.339 1.00 91.88 101 ALA A CA 1
ATOM 786 C C . ALA A 1 101 ? 18.355 0.651 -12.894 1.00 91.88 101 ALA A C 1
ATOM 788 O O . ALA A 1 101 ? 17.637 1.112 -12.006 1.00 91.88 101 ALA A O 1
ATOM 789 N N . SER A 1 102 ? 19.582 0.186 -12.646 1.00 89.75 102 SER A N 1
ATOM 790 C CA . SER A 1 102 ? 20.122 0.073 -11.281 1.00 89.75 102 SER A CA 1
ATOM 791 C C . SER A 1 102 ? 20.182 1.437 -10.597 1.00 89.75 102 SER A C 1
ATOM 793 O O . SER A 1 102 ? 19.776 1.575 -9.452 1.00 89.75 102 SER A O 1
ATOM 795 N N . GLU A 1 103 ? 20.591 2.456 -11.347 1.00 90.31 103 GLU A N 1
ATOM 796 C CA . GLU A 1 103 ? 20.671 3.853 -10.932 1.00 90.31 103 GLU A CA 1
ATOM 797 C C . GLU A 1 103 ? 19.315 4.462 -10.536 1.00 90.31 103 GLU A C 1
ATOM 799 O O . GLU A 1 103 ? 19.273 5.430 -9.785 1.00 90.31 103 GLU A O 1
ATOM 804 N N . ASN A 1 104 ? 18.203 3.891 -11.008 1.00 91.50 104 ASN A N 1
ATOM 805 C CA . ASN A 1 104 ? 16.853 4.377 -10.718 1.00 91.50 104 ASN A CA 1
ATOM 806 C C . ASN A 1 104 ? 16.121 3.519 -9.676 1.00 91.50 104 ASN A C 1
ATOM 808 O O . ASN A 1 104 ? 15.195 4.015 -9.039 1.00 91.50 104 ASN A O 1
ATOM 812 N N . LEU A 1 105 ? 16.514 2.252 -9.501 1.00 89.06 105 LEU A N 1
ATOM 813 C CA . LEU A 1 105 ? 15.923 1.329 -8.524 1.00 89.06 105 LEU A CA 1
ATOM 814 C C . LEU A 1 105 ? 16.644 1.325 -7.176 1.00 89.06 105 LEU A C 1
ATOM 816 O O . LEU A 1 105 ? 15.987 1.209 -6.147 1.00 89.06 105 LEU A O 1
ATOM 820 N N . ASP A 1 106 ? 17.970 1.404 -7.189 1.00 87.25 106 ASP A N 1
ATOM 821 C CA . ASP A 1 106 ? 18.815 1.310 -5.999 1.00 87.25 106 ASP A CA 1
ATOM 822 C C . ASP A 1 106 ? 20.167 2.002 -6.275 1.00 87.25 106 ASP A C 1
ATOM 824 O O . ASP A 1 106 ? 21.195 1.335 -6.419 1.00 87.25 106 ASP A O 1
ATOM 828 N N . PRO A 1 107 ? 20.182 3.343 -6.430 1.00 86.56 107 PRO A N 1
ATOM 829 C CA . PRO A 1 107 ? 21.387 4.098 -6.784 1.00 86.56 107 PRO A CA 1
ATOM 830 C C . PRO A 1 107 ? 22.521 3.944 -5.769 1.00 86.56 107 PRO A C 1
ATOM 832 O O . PRO A 1 107 ? 23.686 4.066 -6.140 1.00 86.56 107 PRO A O 1
ATOM 835 N N . GLU A 1 108 ? 22.185 3.696 -4.502 1.00 85.44 108 GLU A N 1
ATOM 836 C CA . GLU A 1 108 ? 23.155 3.528 -3.417 1.00 85.44 108 GLU A CA 1
ATOM 837 C C . GLU A 1 108 ? 23.469 2.047 -3.129 1.00 85.44 108 GLU A C 1
ATOM 839 O O . GLU A 1 108 ? 24.370 1.760 -2.344 1.00 85.44 108 GLU A O 1
ATOM 844 N N . GLY A 1 109 ? 22.772 1.099 -3.770 1.00 82.88 109 GLY A N 1
ATOM 845 C CA . GLY A 1 109 ? 22.967 -0.344 -3.573 1.00 82.88 109 GLY A CA 1
ATOM 846 C C . GLY A 1 109 ? 22.520 -0.861 -2.199 1.00 82.88 109 GLY A C 1
ATOM 847 O O . GLY A 1 109 ? 22.970 -1.920 -1.758 1.00 82.88 109 GLY A O 1
ATOM 848 N N . MET A 1 110 ? 21.675 -0.106 -1.497 1.00 81.12 110 MET A N 1
ATOM 849 C CA . MET A 1 110 ? 21.301 -0.332 -0.099 1.00 81.12 110 MET A CA 1
ATOM 850 C C . MET A 1 110 ? 19.996 -1.122 0.057 1.00 81.12 110 MET A C 1
ATOM 852 O O . MET A 1 110 ? 19.719 -1.630 1.146 1.00 81.12 110 MET A O 1
ATOM 856 N N . ASP A 1 111 ? 19.191 -1.237 -1.002 1.00 76.81 111 ASP A N 1
ATOM 857 C CA . ASP A 1 111 ? 17.955 -2.032 -1.018 1.00 76.81 111 ASP A CA 1
ATOM 858 C C . ASP A 1 111 ? 18.186 -3.476 -1.506 1.00 76.81 111 ASP A C 1
ATOM 860 O O . ASP A 1 111 ? 17.277 -4.309 -1.427 1.00 76.81 111 ASP A O 1
ATOM 864 N N . SER A 1 112 ? 19.406 -3.800 -1.966 1.00 80.69 112 SER A N 1
ATOM 865 C CA . SER A 1 112 ? 19.772 -5.117 -2.518 1.00 80.69 112 SER A CA 1
ATOM 866 C C . SER A 1 112 ? 18.805 -5.559 -3.622 1.00 80.69 112 SER A C 1
ATOM 868 O O . SER A 1 112 ? 18.374 -6.716 -3.687 1.00 80.69 112 SER A O 1
ATOM 870 N N . VAL A 1 113 ? 18.411 -4.606 -4.470 1.00 84.00 113 VAL A N 1
ATOM 871 C CA . VAL A 1 113 ? 17.485 -4.853 -5.577 1.00 84.00 113 VAL A CA 1
ATOM 872 C C . VAL A 1 113 ? 18.218 -5.591 -6.689 1.00 84.00 113 VAL A C 1
ATOM 874 O O . VAL A 1 113 ? 19.260 -5.139 -7.145 1.00 84.00 113 VAL A O 1
ATOM 877 N N . ASP A 1 114 ? 17.648 -6.697 -7.172 1.00 86.81 114 ASP A N 1
ATOM 878 C CA . ASP A 1 114 ? 18.110 -7.359 -8.394 1.00 86.81 114 ASP A CA 1
ATOM 879 C C . ASP A 1 114 ? 17.466 -6.687 -9.627 1.00 86.81 114 ASP A C 1
ATOM 881 O O . ASP A 1 114 ? 16.272 -6.892 -9.894 1.00 86.81 114 ASP A O 1
ATOM 885 N N . PRO A 1 115 ? 18.219 -5.912 -10.434 1.00 83.81 115 PRO A N 1
ATOM 886 C CA . PRO A 1 115 ? 17.661 -5.251 -11.608 1.00 83.81 115 PRO A CA 1
ATOM 887 C C . PRO A 1 115 ? 17.232 -6.254 -12.686 1.00 83.81 115 PRO A C 1
ATOM 889 O O . PRO A 1 115 ? 16.341 -5.957 -13.481 1.00 83.81 115 PRO A O 1
ATOM 892 N N . ILE A 1 116 ? 17.838 -7.448 -12.744 1.00 87.56 116 ILE A N 1
ATOM 893 C CA . ILE A 1 116 ? 17.461 -8.501 -13.699 1.00 87.56 116 ILE A CA 1
ATOM 894 C C . ILE A 1 116 ? 16.062 -9.015 -13.367 1.00 87.56 116 ILE A C 1
ATOM 896 O O . ILE A 1 116 ? 15.247 -9.193 -14.279 1.00 87.56 116 ILE A O 1
ATOM 900 N N . LEU A 1 117 ? 15.770 -9.192 -12.078 1.00 88.81 117 LEU A N 1
ATOM 901 C CA . LEU A 1 117 ? 14.446 -9.556 -11.591 1.00 88.81 117 LEU A CA 1
ATOM 902 C C . LEU A 1 117 ? 13.406 -8.495 -11.969 1.00 88.81 117 LEU A C 1
ATOM 904 O O . LEU A 1 117 ? 12.398 -8.794 -12.614 1.00 88.81 117 LEU A O 1
ATOM 908 N N . PHE A 1 118 ? 13.674 -7.233 -11.628 1.00 90.88 118 PHE A N 1
ATOM 909 C CA . PHE A 1 118 ? 12.753 -6.120 -11.879 1.00 90.88 118 PHE A CA 1
ATOM 910 C C . PHE A 1 118 ? 12.497 -5.917 -13.378 1.00 90.88 118 PHE A C 1
ATOM 912 O O . PHE A 1 118 ? 11.369 -5.668 -13.797 1.00 90.88 118 PHE A O 1
ATOM 919 N N . ARG A 1 119 ? 13.510 -6.141 -14.223 1.00 90.00 119 ARG A N 1
ATOM 920 C CA . ARG A 1 119 ? 13.389 -6.128 -15.690 1.00 90.00 119 ARG A CA 1
ATOM 921 C C . ARG A 1 119 ? 12.514 -7.224 -16.275 1.00 90.00 119 ARG A C 1
ATOM 923 O O . ARG A 1 119 ? 12.301 -7.194 -17.487 1.00 90.00 119 ARG A O 1
ATOM 930 N N . LYS A 1 120 ? 12.043 -8.190 -15.498 1.00 90.12 120 LYS A N 1
ATOM 931 C CA . LYS A 1 120 ? 11.111 -9.234 -15.949 1.00 90.12 120 LYS A CA 1
ATOM 932 C C . LYS A 1 120 ? 9.794 -9.207 -15.183 1.00 90.12 120 LYS A C 1
ATOM 934 O O . LYS A 1 120 ? 8.915 -9.995 -15.496 1.00 90.12 120 LYS A O 1
ATOM 939 N N . SER A 1 121 ? 9.664 -8.298 -14.222 1.00 91.50 121 SER A N 1
ATOM 940 C CA . SER A 1 121 ? 8.545 -8.294 -13.297 1.00 91.50 121 SER A CA 1
ATOM 941 C C . SER A 1 121 ? 7.458 -7.310 -13.701 1.00 91.50 121 SER A C 1
ATOM 943 O O . SER A 1 121 ? 7.722 -6.269 -14.309 1.00 91.50 121 SER A O 1
ATOM 945 N N . SER A 1 122 ? 6.237 -7.647 -13.320 1.00 92.56 122 SER A N 1
ATOM 946 C CA . SER A 1 122 ? 5.131 -6.700 -13.226 1.00 92.56 122 SER A CA 1
ATOM 947 C C . SER A 1 122 ? 5.029 -6.184 -11.788 1.00 92.56 122 SER A C 1
ATOM 949 O O . SER A 1 122 ? 5.585 -6.787 -10.861 1.00 92.56 122 SER A O 1
ATOM 951 N N . PHE A 1 123 ? 4.342 -5.060 -11.594 1.00 92.75 123 PHE A N 1
ATOM 952 C CA . PHE A 1 123 ? 4.332 -4.349 -10.317 1.00 92.75 123 PHE A CA 1
ATOM 953 C C . PHE A 1 123 ? 2.919 -4.006 -9.871 1.00 92.75 123 PHE A C 1
ATOM 955 O O . PHE A 1 123 ? 2.080 -3.617 -10.679 1.00 92.75 123 PHE A O 1
ATOM 962 N N . LEU A 1 124 ? 2.687 -4.072 -8.564 1.00 92.38 124 LEU A N 1
ATOM 963 C CA . LEU A 1 124 ? 1.511 -3.486 -7.932 1.00 92.38 124 LEU A CA 1
ATOM 964 C C . LEU A 1 124 ? 1.968 -2.401 -6.963 1.00 92.38 124 LEU A C 1
ATOM 966 O O . LEU A 1 124 ? 2.525 -2.716 -5.915 1.00 92.38 124 LEU A O 1
ATOM 970 N N . VAL A 1 125 ? 1.766 -1.136 -7.329 1.00 93.38 125 VAL A N 1
ATOM 971 C CA . VAL A 1 125 ? 2.138 0.031 -6.518 1.00 93.38 125 VAL A CA 1
ATOM 972 C C . VAL A 1 125 ? 1.049 0.289 -5.485 1.00 93.38 125 VAL A C 1
ATOM 974 O O . VAL A 1 125 ? -0.092 0.564 -5.848 1.00 93.38 125 VAL A O 1
ATOM 977 N N . LEU A 1 126 ? 1.384 0.195 -4.203 1.00 91.50 126 LEU A N 1
ATOM 978 C CA . LEU A 1 126 ? 0.425 0.265 -3.103 1.00 91.50 126 LEU A CA 1
ATOM 979 C C . LEU A 1 126 ? 0.165 1.714 -2.676 1.00 91.50 126 LEU A C 1
ATOM 981 O O . LEU A 1 126 ? 1.058 2.558 -2.707 1.00 91.50 126 LEU A O 1
ATOM 985 N N . GLY A 1 127 ? -1.066 2.007 -2.259 1.00 89.62 127 GLY A N 1
ATOM 986 C CA . GLY A 1 127 ? -1.472 3.320 -1.747 1.00 89.62 127 GLY A CA 1
ATOM 987 C C . GLY A 1 127 ? -1.689 4.395 -2.814 1.00 89.62 127 GLY A C 1
ATOM 988 O O . GLY A 1 127 ? -2.007 5.529 -2.461 1.00 89.62 127 GLY A O 1
ATOM 989 N N . LYS A 1 128 ? -1.545 4.066 -4.104 1.00 91.31 128 LYS A N 1
ATOM 990 C CA . LYS A 1 128 ? -1.685 5.014 -5.218 1.00 91.31 128 LYS A CA 1
ATOM 991 C C . LYS A 1 128 ? -2.692 4.529 -6.251 1.00 91.31 128 LYS A C 1
ATOM 993 O O . LYS A 1 128 ? -2.727 3.350 -6.599 1.00 91.31 128 LYS A O 1
ATOM 998 N N . GLY A 1 129 ? -3.487 5.470 -6.756 1.00 92.88 129 GLY A N 1
ATOM 999 C CA . GLY A 1 129 ? -4.405 5.250 -7.872 1.00 92.88 129 GLY A CA 1
ATOM 1000 C C . GLY A 1 129 ? -3.717 5.319 -9.232 1.00 92.88 129 GLY A C 1
ATOM 1001 O O . GLY A 1 129 ? -2.583 5.796 -9.362 1.00 92.88 129 GLY A O 1
ATOM 1002 N N . SER A 1 130 ? -4.430 4.869 -10.262 1.00 93.81 130 SER A N 1
ATOM 1003 C CA . SER A 1 130 ? -3.898 4.790 -11.633 1.00 93.81 130 SER A CA 1
ATOM 1004 C C . SER A 1 130 ? -3.457 6.149 -12.191 1.00 93.81 130 SER A C 1
ATOM 1006 O O . SER A 1 130 ? -2.362 6.261 -12.738 1.00 93.81 130 SER A O 1
ATOM 1008 N N . GLU A 1 131 ? -4.244 7.208 -11.980 1.00 94.50 131 GLU A N 1
ATOM 1009 C CA . GLU A 1 131 ? -3.920 8.565 -12.442 1.00 94.50 131 GLU A CA 1
ATOM 1010 C C . GLU A 1 131 ? -2.625 9.118 -11.834 1.00 94.50 131 GLU A C 1
ATOM 1012 O O . GLU A 1 131 ? -1.840 9.780 -12.517 1.00 94.50 131 GLU A O 1
ATOM 1017 N N . GLN A 1 132 ? -2.393 8.864 -10.542 1.00 94.12 132 GLN A N 1
ATOM 1018 C CA . GLN A 1 132 ? -1.178 9.307 -9.863 1.00 94.12 132 GLN A CA 1
ATOM 1019 C C . GLN A 1 132 ? 0.04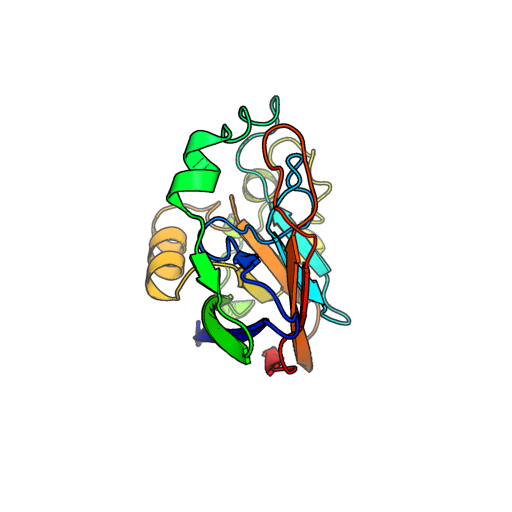1 8.567 -10.412 1.00 94.12 132 GLN A C 1
ATOM 1021 O O . GLN A 1 132 ? 1.031 9.202 -10.767 1.00 94.12 132 GLN A O 1
ATOM 1026 N N . VAL A 1 133 ? -0.049 7.241 -10.530 1.00 94.81 133 VAL A N 1
ATOM 1027 C CA . VAL A 1 133 ? 1.046 6.419 -11.055 1.00 94.81 133 VAL A CA 1
ATOM 1028 C C . VAL A 1 133 ? 1.377 6.793 -12.495 1.00 94.81 133 VAL A C 1
ATOM 1030 O O . VAL A 1 133 ? 2.544 6.993 -12.806 1.00 94.81 133 VAL A O 1
ATOM 1033 N N . LEU A 1 134 ? 0.378 6.979 -13.361 1.00 94.81 134 LEU A N 1
ATOM 1034 C CA . LEU A 1 134 ? 0.596 7.409 -14.746 1.00 94.81 134 LEU A CA 1
ATOM 1035 C C . LEU A 1 134 ? 1.302 8.768 -14.827 1.00 94.81 134 LEU A C 1
ATOM 1037 O O . LEU A 1 134 ? 2.191 8.967 -15.654 1.00 94.81 134 LEU A O 1
ATOM 1041 N N . ARG A 1 135 ? 0.934 9.710 -13.955 1.00 95.31 135 ARG A N 1
ATOM 1042 C CA . ARG A 1 135 ? 1.583 11.024 -13.877 1.00 95.31 135 ARG A CA 1
ATOM 1043 C C . ARG A 1 135 ? 3.046 10.915 -13.454 1.00 95.31 135 ARG A C 1
ATOM 1045 O O . ARG A 1 135 ? 3.887 11.594 -14.032 1.00 95.31 135 ARG A O 1
ATOM 1052 N N . GLU A 1 136 ? 3.343 10.079 -12.463 1.00 94.56 136 GLU A N 1
ATOM 1053 C CA . GLU A 1 136 ? 4.709 9.832 -11.987 1.00 94.56 136 GLU A CA 1
ATOM 1054 C C . GLU A 1 136 ? 5.549 9.103 -13.048 1.00 94.56 136 GLU A C 1
ATOM 1056 O O . GLU A 1 136 ? 6.665 9.527 -13.338 1.00 94.56 136 GLU A O 1
ATOM 1061 N N . MET A 1 137 ? 4.985 8.082 -13.703 1.00 94.25 137 MET A N 1
ATOM 1062 C CA . MET A 1 137 ? 5.615 7.358 -14.817 1.00 94.25 137 MET A CA 1
ATOM 1063 C C . MET A 1 137 ? 6.051 8.283 -15.956 1.00 94.25 137 MET A C 1
ATOM 1065 O O . MET A 1 137 ? 7.095 8.062 -16.565 1.00 94.25 137 MET A O 1
ATOM 1069 N N . ASN A 1 138 ? 5.252 9.311 -16.247 1.00 94.00 138 ASN A N 1
ATOM 1070 C CA . ASN A 1 138 ? 5.528 10.261 -17.321 1.00 94.00 138 ASN A CA 1
ATOM 1071 C C . ASN A 1 138 ? 6.471 11.400 -16.905 1.00 94.00 138 ASN A C 1
ATOM 1073 O O . ASN A 1 138 ? 7.011 12.076 -17.779 1.00 94.00 138 ASN A O 1
ATOM 1077 N N . SER A 1 139 ? 6.652 11.652 -15.605 1.00 94.56 139 SER A N 1
ATOM 1078 C CA . SER A 1 139 ? 7.410 12.811 -15.114 1.00 94.56 139 SER A CA 1
ATOM 1079 C C . SER A 1 139 ? 8.836 12.488 -14.680 1.00 94.56 139 SER A C 1
ATOM 1081 O O . SER A 1 139 ? 9.691 13.373 -14.735 1.00 94.56 139 SER A O 1
ATOM 1083 N N . ARG A 1 140 ? 9.119 11.249 -14.263 1.00 93.25 140 ARG A N 1
ATOM 1084 C CA . ARG A 1 140 ? 10.445 10.853 -13.768 1.00 93.25 140 ARG A CA 1
ATOM 1085 C C . ARG A 1 140 ? 10.803 9.413 -14.148 1.00 93.25 140 ARG A C 1
ATOM 1087 O O . ARG A 1 140 ? 9.940 8.537 -14.112 1.00 93.25 140 ARG A O 1
ATOM 1094 N N . PRO A 1 141 ? 12.076 9.132 -14.479 1.00 91.88 141 PRO A N 1
ATOM 1095 C CA . PRO A 1 141 ? 12.508 7.780 -14.818 1.00 91.88 141 PRO A CA 1
ATOM 1096 C C . PRO A 1 141 ? 12.465 6.840 -13.610 1.00 91.88 141 PRO A C 1
ATOM 1098 O O . PRO A 1 141 ? 12.124 5.679 -13.768 1.00 91.88 141 PRO A O 1
ATOM 1101 N N . ASP A 1 142 ? 12.733 7.324 -12.401 1.00 91.38 142 ASP A N 1
ATOM 1102 C CA . ASP A 1 142 ? 12.779 6.538 -11.166 1.00 91.38 142 ASP A CA 1
ATOM 1103 C C . ASP A 1 142 ? 11.432 6.496 -10.421 1.00 91.38 142 ASP A C 1
ATOM 1105 O O . ASP A 1 142 ? 11.394 6.396 -9.198 1.00 91.38 142 ASP A O 1
ATOM 1109 N N . PHE A 1 143 ? 10.310 6.552 -11.150 1.00 93.25 143 PHE A N 1
ATOM 1110 C CA . PHE A 1 143 ? 8.960 6.640 -10.574 1.00 93.25 143 PHE A CA 1
ATOM 1111 C C . PHE A 1 143 ? 8.586 5.467 -9.659 1.00 93.25 143 PHE A C 1
ATOM 1113 O O . PHE A 1 143 ? 7.693 5.609 -8.828 1.00 93.25 143 PHE A O 1
ATOM 1120 N N . LEU A 1 144 ? 9.249 4.310 -9.802 1.00 92.06 144 LEU A N 1
ATOM 1121 C CA . LEU A 1 144 ? 9.072 3.172 -8.899 1.00 92.06 144 LEU A CA 1
ATOM 1122 C C . LEU A 1 144 ? 9.536 3.502 -7.470 1.00 92.06 144 LEU A C 1
ATOM 1124 O O . LEU A 1 144 ? 9.123 2.814 -6.540 1.00 92.06 144 LEU A O 1
ATOM 1128 N N . ARG A 1 145 ? 10.273 4.602 -7.261 1.00 89.00 145 ARG A N 1
ATOM 1129 C CA . ARG A 1 145 ? 10.658 5.129 -5.947 1.00 89.00 145 ARG A CA 1
ATOM 1130 C C . ARG A 1 145 ? 10.039 6.510 -5.660 1.00 89.00 145 ARG A C 1
ATOM 1132 O O . ARG A 1 145 ? 9.934 7.339 -6.563 1.00 89.00 145 ARG A O 1
ATOM 1139 N N . PRO A 1 146 ? 9.730 6.842 -4.393 1.00 85.00 146 PRO A N 1
ATOM 1140 C CA . PRO A 1 146 ? 9.509 5.915 -3.289 1.00 85.00 146 PRO A CA 1
ATOM 1141 C C . PRO A 1 146 ? 8.149 5.240 -3.435 1.00 85.00 146 PRO A C 1
ATOM 1143 O O . PRO A 1 146 ? 7.131 5.933 -3.493 1.00 85.00 146 PRO A O 1
ATOM 1146 N N . ASN A 1 147 ? 8.112 3.912 -3.455 1.00 88.38 147 ASN A N 1
ATOM 1147 C CA . ASN A 1 147 ? 6.850 3.186 -3.355 1.00 88.38 147 ASN A CA 1
ATOM 1148 C C . ASN A 1 147 ? 7.029 1.876 -2.594 1.00 88.38 147 ASN A C 1
ATOM 1150 O O . ASN A 1 147 ? 8.026 1.170 -2.761 1.00 88.38 147 ASN A O 1
ATOM 1154 N N . SER A 1 148 ? 5.997 1.521 -1.835 1.00 88.38 148 SER A N 1
ATOM 1155 C CA . SER A 1 148 ? 5.739 0.145 -1.426 1.00 88.38 148 SER A CA 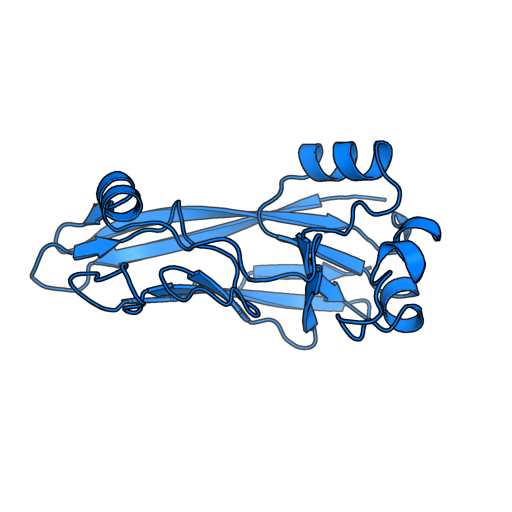1
ATOM 1156 C C . SER A 1 148 ? 5.071 -0.570 -2.596 1.00 88.38 148 SER A C 1
ATOM 1158 O O . SER A 1 148 ? 4.070 -0.093 -3.138 1.00 88.38 148 SER A O 1
ATOM 1160 N N . LEU A 1 149 ? 5.633 -1.691 -3.023 1.00 89.94 149 LEU A N 1
ATOM 1161 C CA . LEU A 1 149 ? 5.181 -2.408 -4.202 1.00 89.94 149 LEU A CA 1
ATOM 1162 C C . LEU A 1 149 ? 5.272 -3.922 -4.020 1.00 89.94 149 LEU A C 1
ATOM 1164 O O . LEU A 1 149 ? 6.129 -4.437 -3.305 1.00 89.94 149 LEU A O 1
ATOM 1168 N N . LEU A 1 150 ? 4.385 -4.651 -4.689 1.00 90.44 150 LEU A N 1
ATOM 1169 C CA . LEU A 1 150 ? 4.524 -6.097 -4.863 1.00 90.44 150 LEU A CA 1
ATOM 1170 C C . LEU A 1 150 ? 5.184 -6.366 -6.216 1.00 90.44 150 LEU A C 1
ATOM 1172 O O . LEU A 1 150 ? 4.800 -5.769 -7.226 1.00 90.44 150 LEU A O 1
ATOM 1176 N N . VAL A 1 151 ? 6.172 -7.261 -6.225 1.00 91.19 151 VAL A N 1
ATOM 1177 C CA . VAL A 1 151 ? 6.930 -7.652 -7.421 1.00 91.19 151 VAL A CA 1
ATOM 1178 C C . VAL A 1 151 ? 6.498 -9.046 -7.863 1.00 91.19 151 VAL A C 1
ATOM 1180 O O . VAL A 1 151 ? 6.618 -10.010 -7.101 1.00 91.19 151 VAL A O 1
ATOM 1183 N N . PHE A 1 152 ? 6.029 -9.151 -9.106 1.00 90.81 152 PHE A N 1
ATOM 1184 C CA . PHE A 1 152 ? 5.504 -10.384 -9.693 1.00 90.81 152 PHE A CA 1
ATOM 1185 C C . PHE A 1 152 ? 6.433 -10.882 -10.791 1.00 90.81 152 PHE A C 1
ATOM 1187 O O . PHE A 1 152 ? 6.527 -10.270 -11.853 1.00 90.81 152 PHE A O 1
ATOM 1194 N N . GLN A 1 153 ? 7.119 -11.993 -10.531 1.00 85.50 153 GLN A N 1
ATOM 1195 C CA . GLN A 1 153 ? 8.149 -12.534 -11.427 1.00 85.50 153 GLN A CA 1
ATOM 1196 C C . GLN A 1 153 ? 7.582 -13.367 -12.584 1.00 85.50 153 GLN A C 1
ATOM 1198 O O . GLN A 1 153 ? 8.274 -13.604 -13.576 1.00 85.50 153 GLN A O 1
ATOM 1203 N N . HIS A 1 154 ? 6.349 -13.852 -12.444 1.00 84.19 154 HIS A N 1
ATOM 1204 C CA . HIS A 1 154 ? 5.708 -14.760 -13.385 1.00 84.19 154 HIS A CA 1
ATOM 1205 C C . HIS A 1 154 ? 4.294 -14.276 -13.705 1.00 84.19 154 HIS A C 1
ATOM 1207 O O . HIS A 1 154 ? 3.662 -13.587 -12.906 1.00 84.19 154 HIS A O 1
ATOM 1213 N N . SER A 1 155 ? 3.805 -14.646 -14.885 1.00 82.00 155 SER A N 1
ATOM 1214 C CA . SER A 1 155 ? 2.393 -14.524 -15.230 1.00 82.00 155 SER A CA 1
ATOM 1215 C C . SER A 1 155 ? 1.567 -15.543 -14.448 1.00 82.00 155 SER A C 1
ATOM 1217 O O . SER A 1 155 ? 2.027 -16.660 -14.204 1.00 82.00 155 SER A O 1
ATOM 1219 N N . GLY A 1 156 ? 0.336 -15.190 -14.101 1.00 83.50 156 GLY A N 1
ATOM 1220 C CA . GLY A 1 156 ? -0.585 -16.068 -13.388 1.00 83.50 156 GLY A CA 1
ATOM 1221 C C . GLY A 1 156 ? -1.589 -15.304 -12.540 1.00 83.50 156 GLY A C 1
ATOM 1222 O O . GLY A 1 156 ? -1.574 -14.078 -12.476 1.00 83.50 156 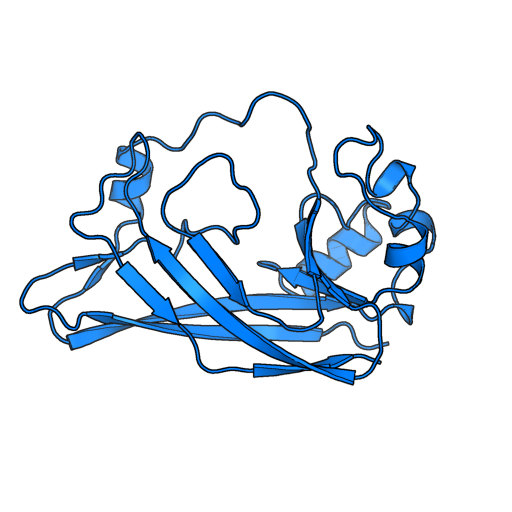GLY A O 1
ATOM 1223 N N . THR A 1 157 ? -2.468 -16.041 -11.874 1.00 83.69 157 THR A N 1
ATOM 1224 C CA . THR A 1 157 ? -3.406 -15.474 -10.906 1.00 83.69 157 THR A CA 1
ATOM 1225 C C . THR A 1 157 ? -2.786 -15.513 -9.518 1.00 83.69 157 THR A C 1
ATOM 1227 O O . THR A 1 157 ? -2.350 -16.566 -9.056 1.00 83.69 157 THR A O 1
ATOM 1230 N N . TYR A 1 158 ? -2.763 -14.366 -8.852 1.00 83.56 158 TYR A N 1
ATOM 1231 C CA . TYR A 1 158 ? -2.252 -14.210 -7.500 1.00 83.56 158 TYR A CA 1
ATOM 1232 C C . TYR A 1 158 ? -3.391 -13.822 -6.578 1.00 83.56 158 TYR A C 1
ATOM 1234 O O . TYR A 1 158 ? -4.116 -12.868 -6.857 1.00 83.56 158 TYR A O 1
ATOM 1242 N N . GLU A 1 159 ? -3.521 -14.535 -5.467 1.00 84.62 159 GLU A N 1
ATOM 1243 C CA . GLU A 1 159 ? -4.418 -14.145 -4.388 1.00 84.62 159 GLU A CA 1
ATOM 1244 C C . GLU A 1 159 ? -3.659 -13.342 -3.345 1.00 84.62 159 GLU A C 1
ATOM 1246 O O . GLU A 1 159 ? -2.554 -13.702 -2.932 1.00 84.62 159 GLU A O 1
ATOM 1251 N N . PHE A 1 160 ? -4.273 -12.255 -2.906 1.00 81.44 160 PHE A N 1
ATOM 1252 C CA . PHE A 1 160 ? -3.744 -11.419 -1.847 1.00 81.44 160 PHE A CA 1
ATOM 1253 C C . PHE A 1 160 ? -4.826 -11.064 -0.851 1.00 81.44 160 PHE A C 1
ATOM 1255 O O . PHE A 1 160 ? -5.997 -10.914 -1.191 1.00 81.44 160 PHE A O 1
ATOM 1262 N N . SER A 1 161 ? -4.400 -10.843 0.381 1.00 82.69 161 SER A N 1
ATOM 1263 C CA . SER A 1 161 ? -5.238 -10.289 1.436 1.00 82.69 161 SER A CA 1
ATOM 1264 C C . SER A 1 161 ? -4.474 -9.202 2.168 1.00 82.69 161 SER A C 1
ATOM 1266 O O . SER A 1 161 ? -3.254 -9.295 2.317 1.00 82.69 161 SER A O 1
ATOM 1268 N N . VAL A 1 162 ? -5.199 -8.207 2.661 1.00 86.12 162 VAL A N 1
ATOM 1269 C CA . VAL A 1 162 ? -4.631 -7.135 3.470 1.00 86.12 162 VAL A CA 1
ATOM 1270 C C . VAL A 1 162 ? -4.983 -7.374 4.926 1.00 86.12 162 VAL A C 1
ATOM 1272 O O . VAL A 1 162 ? -6.128 -7.690 5.241 1.00 86.12 162 VAL A O 1
ATOM 1275 N N . SER A 1 163 ? -4.024 -7.199 5.822 1.00 87.31 163 SER A N 1
ATOM 1276 C CA . SER A 1 163 ? -4.263 -7.134 7.258 1.00 87.31 163 SER A CA 1
ATOM 1277 C C . SER A 1 163 ? -4.075 -5.715 7.776 1.00 87.31 163 SER A C 1
ATOM 1279 O O . SER A 1 163 ? -3.314 -4.942 7.210 1.00 87.31 163 SER A O 1
ATOM 1281 N N . TYR A 1 164 ? -4.788 -5.357 8.838 1.00 90.25 164 TYR A N 1
ATOM 1282 C CA . TYR A 1 164 ? -4.547 -4.162 9.637 1.00 90.25 164 TYR A CA 1
ATOM 1283 C C . TYR A 1 164 ? -3.979 -4.600 10.977 1.00 90.25 164 TYR A C 1
ATOM 1285 O O . TYR A 1 164 ? -4.550 -5.481 11.620 1.00 90.25 164 TYR A O 1
ATOM 1293 N N . LEU A 1 165 ? -2.883 -3.977 11.390 1.00 88.38 165 LEU A N 1
ATOM 1294 C CA . LEU A 1 165 ? -2.232 -4.200 12.671 1.00 88.38 165 LEU A CA 1
ATOM 1295 C C . LEU A 1 165 ? -2.070 -2.856 13.375 1.00 88.38 165 LEU A C 1
ATOM 1297 O O . LEU A 1 165 ? -1.554 -1.914 12.784 1.00 88.38 165 LEU A O 1
ATOM 1301 N N . GLN A 1 166 ? -2.443 -2.781 14.648 1.00 87.75 166 GLN A N 1
ATOM 1302 C CA . GLN A 1 166 ? -2.017 -1.695 15.528 1.00 87.75 166 GLN A CA 1
ATOM 1303 C C . GLN A 1 166 ? -1.397 -2.280 16.792 1.00 87.75 166 GLN A C 1
ATOM 1305 O O . GLN A 1 166 ? -2.025 -3.074 17.494 1.00 87.75 166 GLN A O 1
ATOM 1310 N N . SER A 1 167 ? -0.165 -1.878 17.070 1.00 83.94 167 SER A N 1
ATOM 1311 C CA . SER A 1 167 ? 0.592 -2.252 18.262 1.00 83.94 167 SER A CA 1
ATOM 1312 C C . SER A 1 167 ? 1.305 -1.022 18.803 1.00 83.94 167 SER A C 1
ATOM 1314 O O . SER A 1 167 ? 1.716 -0.166 18.019 1.00 83.94 167 SER A O 1
ATOM 1316 N N . GLU A 1 168 ? 1.469 -0.937 20.122 1.00 85.31 168 GLU A N 1
ATOM 1317 C CA . GLU A 1 168 ? 2.163 0.189 20.749 1.00 85.31 168 GLU A CA 1
ATOM 1318 C C . GLU A 1 168 ? 3.573 0.387 20.196 1.00 85.31 168 GLU A C 1
ATOM 1320 O O . GLU A 1 168 ? 4.312 -0.575 19.973 1.00 85.31 168 GLU A O 1
ATOM 1325 N N . TRP A 1 169 ? 3.963 1.648 20.020 1.00 83.25 169 TRP A N 1
ATOM 1326 C CA . TRP A 1 169 ? 5.284 1.986 19.527 1.00 83.25 169 TRP A CA 1
ATOM 1327 C C . TRP A 1 169 ? 5.663 3.453 19.812 1.00 83.25 169 TRP A C 1
ATOM 1329 O O . TRP A 1 169 ? 5.017 4.373 19.325 1.00 83.25 169 TRP A O 1
ATOM 1339 N N . VAL A 1 170 ? 6.734 3.680 20.588 1.00 83.38 170 VAL A N 1
ATOM 1340 C CA . VAL A 1 170 ? 7.234 5.013 21.009 1.00 83.38 170 VAL A CA 1
ATOM 1341 C C . VAL A 1 170 ? 6.109 5.911 21.563 1.00 83.38 170 VAL A C 1
ATOM 1343 O O . VAL A 1 170 ? 5.677 5.680 22.697 1.00 83.38 170 VAL A O 1
ATOM 1346 N N . GLU A 1 171 ? 5.636 6.889 20.777 1.00 83.19 171 GLU A N 1
ATOM 1347 C CA . GLU A 1 171 ? 4.571 7.856 21.105 1.00 83.19 171 GLU A CA 1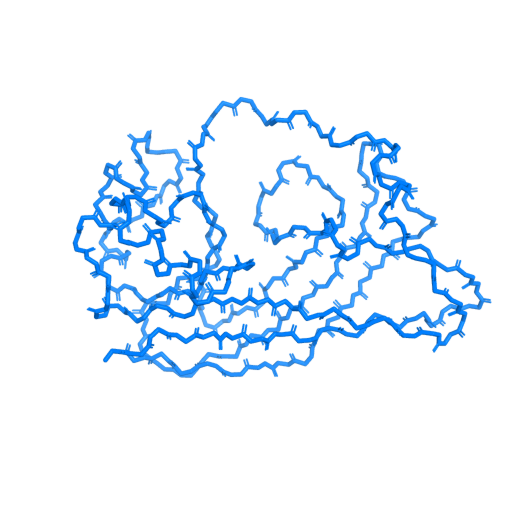
ATOM 1348 C C . GLU A 1 171 ? 3.159 7.341 20.770 1.00 83.19 171 GLU A C 1
ATOM 1350 O O . GLU A 1 171 ? 2.158 7.905 21.211 1.00 83.19 171 GLU A O 1
ATOM 1355 N N . PHE A 1 172 ? 3.057 6.259 19.998 1.00 86.56 172 PHE A N 1
ATOM 1356 C CA . PHE A 1 172 ? 1.798 5.599 19.691 1.00 86.56 172 PHE A CA 1
ATOM 1357 C C . PHE A 1 172 ? 1.433 4.613 20.806 1.00 86.56 172 PHE A C 1
ATOM 1359 O O . PHE A 1 172 ? 2.058 3.561 20.958 1.00 86.56 172 PHE A O 1
ATOM 1366 N N . ARG A 1 173 ? 0.412 4.957 21.595 1.00 87.56 173 ARG A N 1
ATOM 1367 C CA . ARG A 1 173 ? -0.099 4.155 22.720 1.00 87.56 173 ARG A CA 1
ATOM 1368 C C . ARG A 1 173 ? -1.616 3.973 22.584 1.00 87.56 173 ARG A C 1
ATOM 1370 O O . ARG A 1 173 ? -2.362 4.679 23.264 1.00 87.56 173 ARG A O 1
ATOM 1377 N N . PRO A 1 174 ? -2.088 3.112 21.661 1.00 84.44 174 PRO A N 1
ATOM 1378 C CA . PRO A 1 174 ? -3.511 2.829 21.522 1.00 84.44 174 PRO A CA 1
ATOM 1379 C C . PRO A 1 174 ? -4.039 2.168 22.797 1.00 84.44 174 PRO A C 1
ATOM 1381 O O . PRO A 1 174 ? -3.320 1.416 23.449 1.00 84.44 174 PRO A O 1
ATOM 1384 N N . ARG A 1 175 ? -5.321 2.380 23.119 1.00 83.44 175 ARG A N 1
ATOM 1385 C CA . ARG A 1 175 ? -5.968 1.716 24.271 1.00 83.44 175 ARG A CA 1
ATOM 1386 C C . ARG A 1 175 ? -5.896 0.188 24.184 1.00 83.44 175 ARG A C 1
ATOM 1388 O O . ARG A 1 175 ? -5.874 -0.487 25.205 1.00 83.44 175 ARG A O 1
ATOM 1395 N N . GLN A 1 176 ? -5.859 -0.344 22.962 1.00 80.38 176 GLN A N 1
ATOM 1396 C CA . GLN A 1 176 ? -5.738 -1.770 22.697 1.00 80.38 176 GLN A CA 1
ATOM 1397 C C . GLN A 1 176 ? -4.994 -2.053 21.390 1.00 80.38 176 GLN A C 1
ATOM 1399 O O . GLN A 1 176 ? -5.104 -1.315 20.404 1.00 80.38 176 GLN A O 1
ATOM 1404 N N . SER A 1 177 ? -4.293 -3.185 21.362 1.00 81.81 177 SER A N 1
ATOM 1405 C CA . SER A 1 177 ? -3.787 -3.743 20.108 1.00 81.81 177 SER A CA 1
ATOM 1406 C C . SER A 1 177 ? -4.937 -4.343 19.299 1.00 81.81 177 SER A C 1
ATOM 1408 O O . SER A 1 177 ? -5.904 -4.851 19.862 1.00 81.81 177 SER A O 1
ATOM 1410 N N . SER A 1 178 ? -4.852 -4.282 17.974 1.00 79.50 178 SER A N 1
ATOM 1411 C CA . SER A 1 178 ? -5.874 -4.839 17.082 1.00 79.50 178 SER A CA 1
ATOM 1412 C C . SER A 1 178 ? -5.227 -5.489 15.872 1.00 79.50 178 SER A C 1
ATOM 1414 O O . SER A 1 178 ? -4.212 -5.007 15.366 1.00 79.50 178 SER A O 1
ATOM 1416 N N . PHE A 1 179 ? -5.838 -6.581 15.422 1.00 80.06 179 PHE A N 1
ATOM 1417 C CA . PHE A 1 179 ? -5.496 -7.272 14.194 1.00 80.06 179 PHE A CA 1
ATOM 1418 C C . PHE A 1 179 ? -6.778 -7.633 13.443 1.00 80.06 179 PHE A C 1
ATOM 1420 O O . PHE A 1 179 ? -7.702 -8.213 14.013 1.00 80.06 179 PHE A O 1
ATOM 1427 N N . CYS A 1 180 ? -6.837 -7.303 12.158 1.00 79.75 180 CYS A N 1
ATOM 1428 C CA . CYS A 1 180 ? -7.942 -7.661 11.274 1.00 79.75 180 CYS A CA 1
ATOM 1429 C C . CYS A 1 180 ? -7.393 -8.037 9.898 1.00 79.75 180 CYS A C 1
ATOM 1431 O O . CYS A 1 180 ? -6.327 -7.566 9.517 1.00 79.75 180 CYS A O 1
ATOM 1433 N N . ARG A 1 181 ? -8.117 -8.861 9.138 1.00 78.44 181 ARG A N 1
ATOM 1434 C CA . ARG A 1 181 ? -7.734 -9.284 7.788 1.00 78.44 181 ARG A CA 1
ATOM 1435 C C . ARG A 1 181 ? -8.920 -9.171 6.833 1.00 78.44 181 ARG A C 1
ATOM 1437 O O . ARG A 1 181 ? -10.051 -9.468 7.208 1.00 78.44 181 ARG A O 1
ATOM 1444 N N . SER A 1 182 ? -8.661 -8.724 5.610 1.00 77.38 182 SER A N 1
ATOM 1445 C CA . SER A 1 182 ? -9.635 -8.668 4.522 1.00 77.38 182 SER A CA 1
ATOM 1446 C C . SER A 1 182 ? -9.923 -10.054 3.955 1.00 77.38 182 SER A C 1
ATOM 1448 O O . SER A 1 182 ? -9.149 -10.994 4.141 1.00 77.38 182 SER A O 1
ATOM 1450 N N . SER A 1 183 ? -10.991 -10.161 3.163 1.00 74.50 183 SER A N 1
ATOM 1451 C CA . SER A 1 183 ? -11.111 -11.268 2.214 1.00 74.50 183 SER A CA 1
ATOM 1452 C C . SER A 1 183 ? -9.967 -11.233 1.198 1.00 74.50 183 SER A C 1
ATOM 1454 O O . SER A 1 183 ? -9.406 -10.164 0.918 1.00 74.50 183 SER A O 1
ATOM 1456 N N . SER A 1 184 ? -9.641 -12.397 0.637 1.00 76.25 184 SER A N 1
ATOM 1457 C CA . SER A 1 184 ? -8.708 -12.486 -0.482 1.00 76.25 184 SER A CA 1
ATOM 1458 C C . SER A 1 184 ? -9.310 -11.857 -1.738 1.00 76.25 184 SER A C 1
ATOM 1460 O O . SER A 1 184 ? -10.518 -11.932 -1.970 1.00 76.25 184 SER A O 1
ATOM 1462 N N . VAL A 1 185 ? -8.464 -11.241 -2.552 1.00 72.88 185 VAL A N 1
ATOM 1463 C CA . VAL A 1 185 ? -8.796 -10.738 -3.885 1.00 72.88 185 VAL A CA 1
ATOM 1464 C C . VAL A 1 185 ? -7.760 -11.299 -4.857 1.00 72.88 185 VAL A C 1
ATOM 1466 O O . VAL A 1 185 ? -6.598 -11.488 -4.497 1.00 72.88 185 VAL A O 1
ATOM 1469 N N . SER A 1 186 ? -8.194 -11.607 -6.076 1.00 76.19 186 SER A N 1
ATOM 1470 C CA . SER A 1 186 ? -7.351 -12.213 -7.106 1.00 76.19 186 SER A CA 1
ATOM 1471 C C . SER A 1 186 ? -6.937 -11.178 -8.151 1.00 76.19 186 SER A C 1
ATOM 1473 O O . SER A 1 186 ? -7.763 -10.393 -8.616 1.00 76.19 186 SER A O 1
ATOM 1475 N N . VAL A 1 187 ? -5.668 -11.202 -8.557 1.00 74.06 187 VAL A N 1
ATOM 1476 C CA . VAL A 1 187 ? -5.132 -10.405 -9.670 1.00 74.06 187 VAL A CA 1
ATOM 1477 C C . VAL A 1 187 ? -4.509 -11.310 -10.700 1.00 74.06 187 VAL A C 1
ATOM 1479 O O . VAL A 1 187 ? -3.718 -12.187 -10.367 1.00 74.06 187 VAL A O 1
ATOM 1482 N N . ASN A 1 188 ? -4.844 -11.053 -11.959 1.00 73.12 188 ASN A N 1
ATOM 1483 C CA . ASN A 1 188 ? -4.227 -11.714 -13.093 1.00 73.12 188 ASN A CA 1
ATOM 1484 C C . ASN A 1 188 ? -3.019 -10.907 -13.562 1.00 73.12 188 ASN A C 1
ATOM 1486 O O . ASN A 1 188 ? -3.120 -9.715 -13.852 1.00 73.12 188 ASN A O 1
ATOM 1490 N N . VAL A 1 189 ? -1.884 -11.587 -13.627 1.00 71.12 189 VAL A N 1
ATOM 1491 C CA . VAL A 1 189 ? -0.610 -11.079 -14.116 1.00 71.12 189 VAL A CA 1
ATOM 1492 C C . VAL A 1 189 ? -0.362 -11.672 -15.492 1.00 71.12 189 VAL A C 1
ATOM 1494 O O . VAL A 1 189 ? -0.321 -12.893 -15.643 1.00 71.12 189 VAL A O 1
ATOM 1497 N N . GLU A 1 190 ? -0.172 -10.798 -16.473 1.00 65.31 190 GLU A N 1
ATOM 1498 C CA . GLU A 1 190 ? 0.205 -11.121 -17.854 1.00 65.31 190 GLU A CA 1
ATOM 1499 C C . GLU A 1 190 ? 1.567 -10.512 -18.200 1.00 65.31 190 GLU A C 1
ATOM 1501 O O . GLU A 1 190 ? 1.838 -9.358 -17.774 1.00 65.31 190 GLU A O 1
#

Organism: NCBI:txid2023197

Sequence (190 aa):
MNIQEIKFTISLTNVSAEEIGIYPDVALFTGISGWGGPSFGIEISPASFRELRNYYGPPAQPPNRAFYEKNEILLSPNESFRKTLTACWIPRSAISRAAVASENLDPEGMDSVDPILFRKSSFLVLGKGSEQVLREMNSRPDFLRPNSLLVFQHSGTYEFSVSYLQSEWVEFRPRQSSFCRSSSVSVNVE

Secondary structure (DSSP, 8-state):
---EEEEEEEEEE--SSS-EEE-TTSPEEPS--SS-SSEEEEEESS-EEEEE-S--SSPP-PPPHHHHHHT-EEE-TT-EEEEEEEEEEE-GGG--TTTTSHHHH-TTS-S---HHHHTT-EEEEET--HHHHHHHHHH-TTTTSSEEEEEE-S-EEEEEEEEEEE--BTTB--SS-EEEEPPPEEEEE-

Foldseek 3Di:
DDWDKDKFKFKDWAQDQAKFKDQVPPADDDPCLVFAFKYKYKDKPPWDKAFQAPDDDDRDDDDALVVRVVRIDIAHHGRIDMDMWMKIKFALVNQDLLLLDCCLRPVPCPRVDDSVQQNQWIKIFTRDGPVVLVVLVVPDSSSVPRTTMITGRDFDKMKMKMKIWGDDGDNHDTPDTDIGIGDIDIDTHD

pLDDT: mean 85.44, std 8.84, range [50.0, 95.31]

Mean predicted aligned error: 5.84 Å

Solvent-accessible surface area (backbone atoms only — not comparable to full-atom values): 10870 Å² total; per-residue (Å²): 134,74,69,37,68,44,78,46,64,36,74,54,61,32,86,48,94,54,75,42,65,46,41,81,88,76,35,44,77,55,86,73,60,94,61,72,34,44,26,31,42,74,52,50,63,93,46,44,81,45,70,33,71,78,71,88,69,81,81,74,83,73,77,52,48,68,59,50,65,74,49,53,43,79,31,47,58,72,32,70,48,76,48,77,45,38,22,21,39,40,42,36,90,75,57,56,72,61,37,38,29,53,75,37,62,36,69,84,62,80,73,73,72,57,44,72,57,51,67,60,21,27,39,36,37,53,80,34,46,42,71,58,50,54,52,37,59,75,71,38,60,34,45,67,38,64,32,44,29,40,45,32,76,62,68,46,79,37,52,33,30,45,30,42,38,32,45,72,33,96,55,41,74,62,93,57,70,48,76,49,71,32,72,72,50,77,47,79,41,104

Nearest PDB structures (foldseek):
  4ziu-assembly1_A  TM=4.080E-01  e=1.227E-01  Escherichia coli K-12
  4lzk-assembly1_A  TM=6.268E-01  e=3.855E+00  Burkholderia cenocepacia J2315
  4lzk-assembly1_C  TM=6.260E-01  e=9.126E+00  Burkholderia cenocepacia J2315
  8wa2-assembly1_D  TM=1.142E-01  e=9.665E+00  Chlamydomonas reinhardtii

Radius of gyration: 17.71 Å; Cα contacts (8 Å, |Δi|>4): 397; chains: 1; bounding box: 44×31×47 Å